Protein AF-A0A7W0WDU1-F1 (afdb_monomer_lite)

Radius of gyration: 37.92 Å; chains: 1; bounding box: 101×114×59 Å

Sequence (280 aa):
MAEDVTPQASPAPELPIIATRGDRARQSSYRFRFGIVYVILAAIVGAGVGSFAVLATRPAPSEAADWSSWAPSGSKLARVRQIADRIPKAYRQDNGEQLTVSQASQLSVPTEQGNMAVTSIFVRPDTSRGLAEEEDIDSYNGADVVSYGLCGLGSGSQCAITAGTPSSDRFALLRRQALELSLYTFKYVDDVDSVIVFMPPTPKGDSNGTVFLRRDEVADELRRPLSQLLPSRAPRVGALTDVELGNILRLTRPRTYSFQFQAASDGRPILVLTPPAAGS

Structure (mmCIF, N/CA/C/O backbone):
data_AF-A0A7W0WDU1-F1
#
_entry.id   AF-A0A7W0WDU1-F1
#
loop_
_atom_site.group_PDB
_atom_site.id
_atom_site.type_symbol
_atom_site.label_atom_id
_atom_site.label_alt_id
_atom_site.label_comp_id
_atom_site.label_asym_id
_atom_site.label_entity_id
_atom_site.label_seq_id
_atom_site.pdbx_PDB_ins_code
_atom_site.Cartn_x
_atom_site.Cartn_y
_atom_site.Cartn_z
_atom_site.occupancy
_atom_site.B_iso_or_equiv
_atom_site.auth_seq_id
_atom_site.auth_comp_id
_atom_site.auth_asym_id
_atom_site.auth_atom_id
_atom_site.pdbx_PDB_model_num
ATOM 1 N N . MET A 1 1 ? -75.456 -63.623 -39.169 1.00 41.53 1 MET A N 1
ATOM 2 C CA . MET A 1 1 ? -75.547 -64.840 -40.003 1.00 41.53 1 MET A CA 1
ATOM 3 C C . MET A 1 1 ? -74.524 -65.808 -39.441 1.00 41.53 1 MET A C 1
ATOM 5 O O . MET A 1 1 ? -73.435 -65.355 -39.122 1.00 41.53 1 MET A O 1
ATOM 9 N N . ALA A 1 2 ? -74.962 -67.036 -39.183 1.00 47.81 2 ALA A N 1
ATOM 10 C CA . ALA A 1 2 ? -74.393 -68.002 -38.247 1.00 47.81 2 ALA A CA 1
ATOM 11 C C . ALA A 1 2 ? -72.918 -68.369 -38.487 1.00 47.81 2 ALA A C 1
ATOM 13 O O . ALA A 1 2 ? -72.500 -68.554 -39.627 1.00 47.81 2 ALA A O 1
ATOM 14 N N . GLU A 1 3 ? -72.172 -68.508 -37.389 1.00 47.59 3 GLU A N 1
ATOM 15 C CA . GLU A 1 3 ? -70.891 -69.213 -37.328 1.00 47.59 3 GLU A CA 1
ATOM 16 C C . GLU A 1 3 ? -71.121 -70.711 -37.566 1.00 47.59 3 GLU A C 1
ATOM 18 O O . GLU A 1 3 ? -71.884 -71.356 -36.845 1.00 47.59 3 GLU A O 1
ATOM 23 N N . ASP A 1 4 ? -70.468 -71.248 -38.596 1.00 48.31 4 ASP A N 1
ATOM 24 C CA . ASP A 1 4 ? -70.456 -72.670 -38.920 1.00 48.31 4 ASP A CA 1
ATOM 25 C C . ASP A 1 4 ? -69.300 -73.335 -38.155 1.00 48.31 4 ASP A C 1
ATOM 27 O O . ASP A 1 4 ? -68.116 -73.104 -38.422 1.00 48.31 4 ASP A O 1
ATOM 31 N N . VAL A 1 5 ? -69.652 -74.105 -37.127 1.00 53.84 5 VAL A N 1
ATOM 32 C CA . VAL A 1 5 ? -68.718 -74.830 -36.262 1.00 53.84 5 VAL A CA 1
ATOM 33 C C . VAL A 1 5 ? -68.377 -76.155 -36.942 1.00 53.84 5 VAL A C 1
ATOM 35 O O . VAL A 1 5 ? -69.147 -77.111 -36.891 1.00 53.84 5 VAL A O 1
ATOM 38 N N . THR A 1 6 ? -67.205 -76.231 -37.573 1.00 57.78 6 THR A N 1
ATOM 39 C CA . THR A 1 6 ? -66.669 -77.503 -38.086 1.00 57.78 6 THR A CA 1
ATOM 40 C C . THR A 1 6 ? -66.098 -78.337 -36.923 1.00 57.78 6 THR A C 1
ATOM 42 O O . THR A 1 6 ? -65.317 -77.799 -36.133 1.00 57.78 6 THR A O 1
ATOM 45 N N . PRO A 1 7 ? -66.432 -79.637 -36.788 1.00 53.47 7 PRO A N 1
ATOM 46 C CA . PRO A 1 7 ? -65.956 -80.468 -35.682 1.00 53.47 7 PRO A CA 1
ATOM 47 C C . PRO A 1 7 ?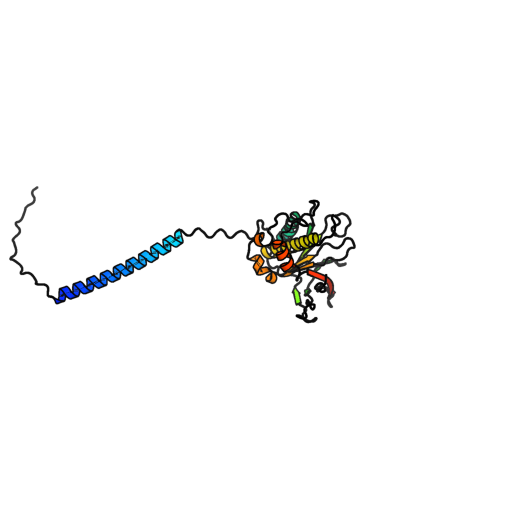 -64.447 -80.737 -35.765 1.00 53.47 7 PRO A C 1
ATOM 49 O O . PRO A 1 7 ? -63.941 -81.233 -36.771 1.00 53.47 7 PRO A O 1
ATOM 52 N N . GLN A 1 8 ? -63.735 -80.459 -34.672 1.00 50.47 8 GLN A N 1
ATOM 53 C CA . GLN A 1 8 ? -62.340 -80.850 -34.474 1.00 50.47 8 GLN A CA 1
ATOM 54 C C . GLN A 1 8 ? -62.220 -82.382 -34.416 1.00 50.47 8 GLN A C 1
ATOM 56 O O . GLN A 1 8 ? -62.712 -83.021 -33.488 1.00 50.47 8 GLN A O 1
ATOM 61 N N . ALA A 1 9 ? -61.520 -82.967 -35.388 1.00 54.03 9 ALA A N 1
ATOM 62 C CA . ALA A 1 9 ? -61.023 -84.334 -35.302 1.00 54.03 9 ALA A CA 1
ATOM 63 C C . ALA A 1 9 ? -59.903 -84.402 -34.247 1.00 54.03 9 ALA A C 1
ATOM 65 O O . ALA A 1 9 ? -58.897 -83.702 -34.365 1.00 54.03 9 ALA A O 1
ATOM 66 N N . SER A 1 10 ? -60.071 -85.228 -33.212 1.00 53.41 10 SER A N 1
ATOM 67 C CA . SER A 1 10 ? -59.014 -85.509 -32.234 1.00 53.41 10 SER A CA 1
ATOM 68 C C . SER A 1 10 ? -57.861 -86.286 -32.886 1.00 53.41 10 SER A C 1
ATOM 70 O O . SER A 1 10 ? -58.103 -87.382 -33.399 1.00 53.41 10 SER A O 1
ATOM 72 N N . PRO A 1 11 ? -56.608 -85.799 -32.835 1.00 61.19 11 PRO A N 1
ATOM 73 C CA . PRO A 1 11 ? -55.449 -86.628 -33.122 1.00 61.19 11 PRO A CA 1
ATOM 74 C C . PRO A 1 11 ? -55.107 -87.526 -31.921 1.00 61.19 11 PRO A C 1
ATOM 76 O O . PRO A 1 11 ? -55.274 -87.150 -30.761 1.00 61.19 11 PRO A O 1
ATOM 79 N N . ALA A 1 12 ? -54.646 -88.734 -32.245 1.00 56.16 12 ALA A N 1
ATOM 80 C CA . ALA A 1 12 ? -54.225 -89.806 -31.346 1.00 56.16 12 ALA A CA 1
ATOM 81 C C . ALA A 1 12 ? -53.142 -89.370 -30.327 1.00 56.16 12 ALA A C 1
ATOM 83 O O . ALA A 1 12 ? -52.383 -88.442 -30.607 1.00 56.16 12 ALA A O 1
ATOM 84 N N . PRO A 1 13 ? -53.039 -90.033 -29.155 1.00 56.00 13 PRO A N 1
ATOM 85 C CA . PRO A 1 13 ? -52.185 -89.582 -28.059 1.00 56.00 13 PRO A CA 1
ATOM 86 C C . PRO A 1 13 ? -50.696 -89.671 -28.413 1.00 56.00 13 PRO A C 1
ATOM 88 O O . PRO A 1 13 ? -50.140 -90.752 -28.607 1.00 56.00 13 PRO A O 1
ATOM 91 N N . GLU A 1 14 ? -50.053 -88.507 -28.455 1.00 58.12 14 GLU A N 1
ATOM 92 C CA . GLU A 1 14 ? -48.613 -88.344 -28.615 1.00 58.12 14 GLU A CA 1
ATOM 93 C C . GLU A 1 14 ? -47.918 -88.711 -27.292 1.00 58.12 14 GLU A C 1
ATOM 95 O O . GLU A 1 14 ? -48.184 -88.133 -26.235 1.00 58.12 14 GLU A O 1
ATOM 100 N N . LEU A 1 15 ? -47.082 -89.752 -27.330 1.00 56.16 15 LEU A N 1
ATOM 101 C CA . LEU A 1 15 ? -46.380 -90.280 -26.160 1.00 56.16 15 LEU A CA 1
ATOM 102 C C . LEU A 1 15 ? -45.466 -89.201 -25.543 1.00 56.16 15 LEU A C 1
ATOM 104 O O . LEU A 1 15 ? -44.736 -88.530 -26.275 1.00 56.16 15 LEU A O 1
ATOM 108 N N . PRO A 1 16 ? -45.452 -89.033 -24.207 1.00 59.31 16 PRO A N 1
ATOM 109 C CA . PRO A 1 16 ? -44.708 -87.958 -23.564 1.00 59.31 16 PRO A CA 1
ATOM 110 C C . PRO A 1 16 ? -43.198 -88.121 -23.779 1.00 59.31 16 PRO A C 1
ATOM 112 O O . PRO A 1 16 ? -42.595 -89.108 -23.356 1.00 59.31 16 PRO A O 1
ATOM 115 N N . ILE A 1 17 ? -42.577 -87.111 -24.396 1.00 62.00 17 ILE A N 1
ATOM 116 C CA . ILE A 1 17 ? -41.122 -86.982 -24.526 1.00 62.00 17 ILE A CA 1
ATOM 117 C C . ILE A 1 17 ? -40.532 -86.856 -23.114 1.00 62.00 17 ILE A C 1
ATOM 119 O O . ILE A 1 17 ? -40.616 -85.810 -22.465 1.00 62.00 17 ILE A O 1
ATOM 123 N N . ILE A 1 18 ? -39.950 -87.941 -22.603 1.00 59.12 18 ILE A N 1
ATOM 124 C CA . ILE A 1 18 ? -39.321 -87.964 -21.282 1.00 59.12 18 ILE A CA 1
ATOM 125 C C . ILE A 1 18 ? -38.010 -87.174 -21.360 1.00 59.12 18 ILE A C 1
ATOM 127 O O . ILE A 1 18 ? -36.997 -87.674 -21.844 1.00 59.12 18 ILE A O 1
ATOM 131 N N . ALA A 1 19 ? -38.026 -85.936 -20.859 1.00 58.62 19 ALA A N 1
ATOM 132 C CA . ALA A 1 19 ? -36.836 -85.097 -20.740 1.00 58.62 19 ALA A CA 1
ATOM 133 C C . ALA A 1 19 ? -35.704 -85.846 -20.012 1.00 58.62 19 ALA A C 1
ATOM 135 O O . ALA A 1 19 ? -35.863 -86.294 -18.865 1.00 58.62 19 ALA A O 1
ATOM 136 N N . THR A 1 20 ? -34.557 -85.983 -20.679 1.00 62.66 20 THR A N 1
ATOM 137 C CA . THR A 1 20 ? -33.406 -86.713 -20.143 1.00 62.66 20 THR A CA 1
ATOM 138 C C . THR A 1 20 ? -32.791 -85.954 -18.958 1.00 62.66 20 THR A C 1
ATOM 140 O O . THR A 1 20 ? -32.912 -84.731 -18.838 1.00 62.66 20 THR A O 1
ATOM 143 N N . ARG A 1 21 ? -32.115 -86.654 -18.030 1.00 59.66 21 ARG A N 1
ATOM 144 C CA . ARG A 1 21 ? -31.445 -85.998 -16.880 1.00 59.66 21 ARG A CA 1
ATOM 145 C C . ARG A 1 21 ? -30.423 -84.935 -17.319 1.00 59.66 21 ARG A C 1
ATOM 147 O O . ARG A 1 21 ? -30.233 -83.964 -16.589 1.00 59.66 21 ARG A O 1
ATOM 154 N N . GLY A 1 22 ? -29.810 -85.092 -18.496 1.00 57.81 22 GLY A N 1
ATOM 155 C CA . GLY A 1 22 ? -28.851 -84.135 -19.057 1.00 57.81 22 GLY A CA 1
ATOM 156 C C . GLY A 1 22 ? -29.475 -82.781 -19.408 1.00 57.81 22 GLY A C 1
ATOM 157 O O . GLY A 1 22 ? -28.868 -81.742 -19.143 1.00 57.81 22 GLY A O 1
ATOM 158 N N . ASP A 1 23 ? -30.714 -82.774 -19.903 1.00 57.34 23 ASP A N 1
ATOM 159 C CA . ASP A 1 23 ? -31.418 -81.543 -20.285 1.00 57.34 23 ASP A CA 1
ATOM 160 C C . ASP A 1 23 ? -31.838 -80.716 -19.060 1.00 57.34 23 ASP A C 1
ATOM 162 O O . ASP A 1 23 ? -31.697 -79.490 -19.052 1.00 57.34 23 ASP A O 1
ATOM 166 N N . ARG A 1 24 ? -32.237 -81.381 -17.963 1.00 57.94 24 ARG A N 1
ATOM 167 C CA . ARG A 1 24 ? -32.541 -80.707 -16.683 1.00 57.94 24 ARG A CA 1
ATOM 168 C C . ARG A 1 24 ? -31.295 -80.090 -16.035 1.00 57.94 24 ARG A C 1
ATOM 170 O O . ARG A 1 24 ? -31.373 -78.988 -15.489 1.00 57.94 24 ARG A O 1
ATOM 177 N N . ALA A 1 25 ? -30.141 -80.757 -16.123 1.00 54.94 25 ALA A N 1
ATOM 178 C CA . ALA A 1 25 ? -28.876 -80.235 -15.595 1.00 54.94 25 ALA A CA 1
ATOM 179 C C . ALA A 1 25 ? -28.384 -79.003 -16.381 1.00 54.94 25 ALA A C 1
ATOM 181 O O . ALA A 1 25 ? -27.923 -78.020 -15.790 1.00 54.94 25 ALA A O 1
ATOM 182 N N . ARG A 1 26 ? -28.553 -79.002 -17.712 1.00 56.16 26 ARG A N 1
ATOM 183 C CA . ARG A 1 26 ? -28.244 -77.838 -18.558 1.00 56.16 26 ARG A CA 1
ATOM 184 C C . ARG A 1 26 ? -29.180 -76.661 -18.259 1.00 56.16 26 ARG A C 1
ATOM 186 O O . ARG A 1 26 ? -28.687 -75.557 -18.043 1.00 56.16 26 ARG A O 1
ATOM 193 N N . GLN A 1 27 ? -30.492 -76.879 -18.131 1.00 57.53 27 GLN A N 1
ATOM 194 C CA . GLN A 1 27 ? -31.445 -75.817 -17.757 1.00 57.53 27 GLN A CA 1
ATOM 195 C C . GLN A 1 27 ? -31.162 -75.191 -16.380 1.00 57.53 27 GLN A C 1
ATOM 197 O O . GLN A 1 27 ? -31.251 -73.971 -16.232 1.00 57.53 27 GLN A O 1
ATOM 202 N N . SER A 1 28 ? -30.792 -76.002 -15.383 1.00 59.88 28 SER A N 1
ATOM 203 C CA . SER A 1 28 ? -30.395 -75.527 -14.047 1.00 59.88 28 SER A CA 1
ATOM 204 C C . SER A 1 28 ? -29.167 -74.608 -14.108 1.00 59.88 28 SER A C 1
ATOM 206 O O . SER A 1 28 ? -29.161 -73.533 -13.505 1.00 59.88 28 SER A O 1
ATOM 208 N N . SER A 1 29 ? -28.172 -74.985 -14.914 1.00 60.28 29 SER A N 1
ATOM 209 C CA . SER A 1 29 ? -26.924 -74.233 -15.079 1.00 60.28 29 SER A CA 1
ATOM 210 C C . SER A 1 29 ? -27.143 -72.866 -15.739 1.00 60.28 29 SER A C 1
ATOM 212 O O . SER A 1 29 ? -26.553 -71.872 -15.315 1.00 60.28 29 SER A O 1
ATOM 214 N N . TYR A 1 30 ? -28.021 -72.785 -16.748 1.00 59.88 30 TYR A N 1
ATOM 215 C CA . TYR A 1 30 ? -28.384 -71.507 -17.369 1.00 59.88 30 TYR A CA 1
ATOM 216 C C . TYR A 1 30 ? -29.170 -70.612 -16.404 1.00 59.88 30 TYR A C 1
ATOM 218 O O . TYR A 1 30 ? -28.831 -69.440 -16.265 1.00 59.88 30 TYR A O 1
ATOM 226 N N . ARG A 1 31 ? -30.156 -71.149 -15.673 1.00 63.72 31 ARG A N 1
ATOM 227 C CA . ARG A 1 31 ? -30.938 -70.374 -14.692 1.00 63.72 31 ARG A CA 1
ATOM 228 C C . ARG A 1 31 ? -30.077 -69.768 -13.584 1.00 63.72 31 ARG A C 1
ATOM 230 O O . ARG A 1 31 ? -30.291 -68.616 -13.220 1.00 63.72 31 ARG A O 1
ATOM 237 N N . PHE A 1 32 ? -29.079 -70.505 -13.099 1.00 69.75 32 PHE A N 1
ATOM 238 C CA . PHE A 1 32 ? -28.146 -69.996 -12.093 1.00 69.75 32 PHE A CA 1
ATOM 239 C C . PHE A 1 32 ? -27.255 -68.869 -12.643 1.00 69.75 32 PHE A C 1
ATOM 241 O O . PHE A 1 32 ? -27.094 -67.835 -11.998 1.00 69.75 32 PHE A O 1
ATOM 248 N N . ARG A 1 33 ? -26.741 -69.017 -13.873 1.00 73.62 33 ARG A N 1
ATOM 249 C CA . ARG A 1 33 ? -25.940 -67.976 -14.542 1.00 73.62 33 ARG A CA 1
ATOM 250 C C . ARG A 1 33 ? -26.745 -66.705 -14.812 1.00 73.62 33 ARG A C 1
ATOM 252 O O . ARG A 1 33 ? -26.257 -65.617 -14.528 1.00 73.62 33 ARG A O 1
ATOM 259 N N . PHE A 1 34 ? -27.981 -66.834 -15.298 1.00 76.12 34 PHE A N 1
ATOM 260 C CA . PHE A 1 34 ? -28.872 -65.686 -15.492 1.00 76.12 34 PHE A CA 1
ATOM 261 C C . PHE A 1 34 ? -29.212 -64.997 -14.163 1.00 76.12 34 PHE A C 1
ATOM 263 O O . PHE A 1 34 ? -29.196 -63.772 -14.102 1.00 76.12 34 PHE A O 1
ATOM 270 N N . GLY A 1 35 ? -29.431 -65.756 -13.083 1.00 77.25 35 GLY A N 1
ATOM 271 C CA . GLY A 1 35 ? -29.645 -65.198 -11.743 1.00 77.25 35 GLY A CA 1
ATOM 272 C C . GLY A 1 35 ? -28.474 -64.339 -11.256 1.00 77.25 35 GLY A C 1
ATOM 273 O O . GLY A 1 35 ? -28.691 -63.219 -10.799 1.00 77.25 35 GLY A O 1
ATOM 274 N N . ILE A 1 36 ? -27.233 -64.814 -11.424 1.00 83.06 36 ILE A N 1
ATOM 275 C CA . ILE A 1 36 ? -26.027 -64.044 -11.071 1.00 83.06 36 ILE A CA 1
ATOM 276 C C . ILE A 1 36 ? -25.952 -62.740 -11.872 1.00 83.06 36 ILE A C 1
ATOM 278 O O . ILE A 1 36 ? -25.685 -61.686 -11.299 1.00 83.06 36 ILE A O 1
ATOM 282 N N . VAL A 1 37 ? -26.226 -62.788 -13.180 1.00 85.75 37 VAL A N 1
ATOM 283 C CA . VAL A 1 37 ? -26.210 -61.590 -14.036 1.00 85.75 37 VAL A CA 1
ATOM 284 C C . VAL A 1 37 ? -27.235 -60.559 -13.563 1.00 85.75 37 VAL A C 1
ATOM 286 O O . VAL A 1 37 ? -26.899 -59.382 -13.467 1.00 85.75 37 VAL A O 1
ATOM 289 N N . TYR A 1 38 ? -28.451 -60.978 -13.199 1.00 87.94 38 TYR A N 1
ATOM 290 C CA . TYR A 1 38 ? -29.463 -60.055 -12.676 1.00 87.94 38 TYR A CA 1
ATOM 291 C C . TYR A 1 38 ? -29.087 -59.454 -11.319 1.00 87.94 38 TYR A C 1
ATOM 293 O O . TYR A 1 38 ? -29.347 -58.273 -11.101 1.00 87.94 38 TYR A O 1
ATOM 301 N N . VAL A 1 39 ? -28.437 -60.214 -10.431 1.00 88.88 39 VAL A N 1
ATOM 302 C CA . VAL A 1 39 ? -27.937 -59.684 -9.150 1.00 88.88 39 VAL A CA 1
ATOM 303 C C . VAL A 1 39 ? -26.841 -58.642 -9.378 1.00 88.88 39 VAL A C 1
ATOM 305 O O . VAL A 1 39 ? -26.881 -57.574 -8.771 1.00 88.88 39 VAL A O 1
ATOM 308 N N . ILE A 1 40 ? -25.898 -58.907 -10.288 1.00 90.44 40 ILE A N 1
ATOM 309 C CA . ILE A 1 40 ? -24.849 -57.943 -10.653 1.00 90.44 40 ILE A CA 1
ATOM 310 C C . ILE A 1 40 ? -25.472 -56.683 -11.264 1.00 90.44 40 ILE A C 1
ATOM 312 O O . ILE A 1 40 ? -25.115 -55.571 -10.881 1.00 90.44 40 ILE A O 1
ATOM 316 N N . LEU A 1 41 ? -26.436 -56.841 -12.173 1.00 91.25 41 LEU A N 1
ATOM 317 C CA . LEU A 1 41 ? -27.112 -55.713 -12.808 1.00 91.25 41 LEU A CA 1
ATOM 318 C C . LEU A 1 41 ? -27.881 -54.869 -11.780 1.00 91.25 41 LEU A C 1
ATOM 320 O O . LEU A 1 41 ? -27.774 -53.646 -11.790 1.00 91.25 41 LEU A O 1
ATOM 324 N N . ALA A 1 42 ? -28.591 -55.513 -10.850 1.00 89.81 42 ALA A N 1
ATOM 325 C CA . ALA A 1 42 ? -29.284 -54.839 -9.756 1.00 89.81 42 ALA A CA 1
ATOM 326 C C . ALA A 1 42 ? -28.312 -54.093 -8.829 1.00 89.81 42 ALA A C 1
ATOM 328 O O . ALA A 1 42 ? -28.610 -52.975 -8.416 1.00 89.81 42 ALA A O 1
ATOM 329 N N . ALA A 1 43 ? -27.137 -54.663 -8.547 1.00 91.75 43 ALA A N 1
ATOM 330 C CA . ALA A 1 43 ? -26.102 -53.999 -7.760 1.00 91.75 43 ALA A CA 1
ATOM 331 C C . ALA A 1 43 ? -25.534 -52.762 -8.476 1.00 91.75 43 ALA A C 1
ATOM 333 O O . ALA A 1 43 ? -25.383 -51.716 -7.849 1.00 91.75 43 ALA A O 1
ATOM 334 N N . ILE A 1 44 ? -25.278 -52.843 -9.788 1.00 93.44 44 ILE A N 1
ATOM 335 C CA . ILE A 1 44 ? -24.806 -51.704 -10.596 1.00 93.44 44 ILE A CA 1
ATOM 336 C C . ILE A 1 44 ? -25.861 -50.595 -10.629 1.00 93.44 44 ILE A C 1
ATOM 338 O O . ILE A 1 44 ? -25.537 -49.430 -10.400 1.00 93.44 44 ILE A O 1
ATOM 342 N N . VAL A 1 45 ? -27.127 -50.948 -10.866 1.00 94.00 45 VAL A N 1
ATOM 343 C CA . VAL A 1 45 ? -28.237 -49.986 -10.857 1.00 94.00 45 VAL A CA 1
ATOM 344 C C . VAL A 1 45 ? -28.398 -49.366 -9.470 1.00 94.00 45 VAL A C 1
ATOM 346 O O . VAL A 1 45 ? -28.491 -48.147 -9.362 1.00 94.00 45 VAL A O 1
ATOM 349 N N . GLY A 1 46 ? -28.358 -50.169 -8.405 1.00 89.94 46 GLY A N 1
ATOM 350 C CA . GLY A 1 46 ? -28.432 -49.690 -7.025 1.00 89.94 46 GLY A CA 1
ATOM 351 C C . GLY A 1 46 ? -27.291 -48.736 -6.669 1.00 89.94 46 GLY A C 1
ATOM 352 O O . GLY A 1 46 ? -27.536 -47.673 -6.102 1.00 89.94 46 GLY A O 1
ATOM 353 N N . ALA A 1 47 ? -26.057 -49.059 -7.064 1.00 89.69 47 ALA A N 1
ATOM 354 C CA . ALA A 1 47 ? -24.900 -48.189 -6.877 1.00 89.69 47 ALA A CA 1
ATOM 355 C C . ALA A 1 47 ? -25.030 -46.883 -7.675 1.00 89.69 47 ALA A C 1
ATOM 357 O O . ALA A 1 47 ? -24.715 -45.812 -7.156 1.00 89.69 47 ALA A O 1
ATOM 358 N N . GLY A 1 48 ? -25.532 -46.956 -8.911 1.00 89.75 48 GLY A N 1
ATOM 359 C CA . GLY A 1 48 ? -25.781 -45.792 -9.758 1.00 89.75 48 GLY A CA 1
ATOM 360 C C . GLY A 1 48 ? -26.842 -44.862 -9.173 1.00 89.75 48 GLY A C 1
ATOM 361 O O . GLY A 1 48 ? -26.587 -43.672 -9.004 1.00 89.75 48 GLY A O 1
ATOM 362 N N . VAL A 1 49 ? -28.001 -45.405 -8.791 1.00 91.31 49 VAL A N 1
ATOM 363 C CA . VAL A 1 49 ? -29.100 -44.643 -8.176 1.00 91.31 49 VAL A CA 1
ATOM 364 C C . VAL A 1 49 ? -28.682 -44.069 -6.825 1.00 91.31 49 VAL A C 1
ATOM 366 O O . VAL A 1 49 ? -28.932 -42.896 -6.567 1.00 91.31 49 VAL A O 1
ATOM 369 N N . GLY A 1 50 ? -28.002 -44.853 -5.983 1.00 87.56 50 GLY A N 1
ATOM 370 C CA . GLY A 1 50 ? -27.499 -44.388 -4.690 1.00 87.56 50 GLY A CA 1
ATOM 371 C C . GLY A 1 50 ? -26.500 -43.240 -4.840 1.00 87.56 50 GLY A C 1
ATOM 372 O O . GLY A 1 50 ? -26.621 -42.216 -4.172 1.00 87.56 50 GLY A O 1
ATOM 373 N N . SER A 1 51 ? -25.557 -43.371 -5.776 1.00 83.88 51 SER A N 1
ATOM 374 C CA . SER A 1 51 ? -24.559 -42.333 -6.062 1.00 83.88 51 SER A CA 1
ATOM 375 C C . SER A 1 51 ? -25.199 -41.069 -6.641 1.00 83.88 51 SER A C 1
ATOM 377 O O . SER A 1 51 ? -24.854 -39.961 -6.233 1.00 83.88 51 SER A O 1
ATOM 379 N N . PHE A 1 52 ? -26.167 -41.224 -7.549 1.00 86.69 52 PHE A N 1
ATOM 380 C CA . PHE A 1 52 ? -26.930 -40.112 -8.113 1.00 86.69 52 PHE A CA 1
ATOM 381 C C . PHE A 1 52 ? -27.758 -39.391 -7.048 1.00 86.69 52 PHE A C 1
ATOM 383 O O . PHE A 1 52 ? -27.722 -38.168 -6.990 1.00 86.69 52 PHE A O 1
ATOM 390 N N . ALA A 1 53 ? -28.447 -40.126 -6.171 1.00 88.00 53 ALA A N 1
ATOM 391 C CA . ALA A 1 53 ? -29.216 -39.546 -5.076 1.00 88.00 53 ALA A CA 1
ATOM 392 C C . ALA A 1 53 ? -28.318 -38.717 -4.150 1.00 88.00 53 ALA A C 1
ATOM 394 O O . ALA A 1 53 ? -28.632 -37.563 -3.882 1.00 88.00 53 ALA A O 1
ATOM 395 N N . VAL A 1 54 ? -27.157 -39.255 -3.752 1.00 88.00 54 VAL A N 1
ATOM 396 C CA . VAL A 1 54 ? -26.174 -38.525 -2.932 1.00 88.00 54 VAL A CA 1
ATOM 397 C C . VAL A 1 54 ? -25.694 -37.253 -3.629 1.00 88.00 54 VAL A C 1
ATOM 399 O O . VAL A 1 54 ? -25.554 -36.224 -2.975 1.00 88.00 54 VAL A O 1
ATOM 402 N N . LEU A 1 55 ? -25.440 -37.295 -4.939 1.00 82.31 55 LEU A N 1
ATOM 403 C CA . LEU A 1 55 ? -25.018 -36.120 -5.705 1.00 82.31 55 LEU A CA 1
ATOM 404 C C . LEU A 1 55 ? -26.143 -35.091 -5.869 1.00 82.31 55 LEU A C 1
ATOM 406 O O . LEU A 1 55 ? -25.878 -33.899 -5.757 1.00 82.31 55 LEU A O 1
ATOM 410 N N . ALA A 1 56 ? -27.380 -35.534 -6.089 1.00 85.44 56 ALA A N 1
ATOM 411 C CA . ALA A 1 56 ? -28.542 -34.668 -6.262 1.00 85.44 56 ALA A CA 1
ATOM 412 C C . ALA A 1 56 ? -28.969 -33.986 -4.955 1.00 85.44 56 ALA A C 1
ATOM 414 O O . ALA A 1 56 ? -29.479 -32.870 -4.983 1.00 85.44 56 ALA A O 1
ATOM 415 N N . THR A 1 57 ? -28.746 -34.634 -3.807 1.00 85.44 57 THR A N 1
ATOM 416 C CA . THR A 1 57 ? -29.041 -34.060 -2.486 1.00 85.44 57 THR A CA 1
ATOM 417 C C . THR A 1 57 ? -27.868 -33.300 -1.883 1.00 85.44 57 THR A C 1
ATOM 419 O O . THR A 1 57 ? -28.003 -32.781 -0.774 1.00 85.44 57 THR A O 1
ATOM 422 N N . ARG A 1 58 ? -26.703 -33.242 -2.549 1.00 77.06 58 ARG A N 1
ATOM 423 C CA . ARG A 1 58 ? -25.615 -32.390 -2.065 1.00 77.06 58 ARG A CA 1
ATOM 424 C C . ARG A 1 58 ? -26.113 -30.946 -2.095 1.00 77.06 58 ARG A C 1
ATOM 426 O O . ARG A 1 58 ? -26.498 -30.480 -3.168 1.00 77.06 58 ARG A O 1
ATOM 433 N N . PRO A 1 59 ? -26.108 -30.232 -0.955 1.00 67.38 59 PRO A N 1
ATOM 434 C CA . PRO A 1 59 ? -26.322 -28.798 -0.991 1.00 67.38 59 PRO A CA 1
ATOM 435 C C . PRO A 1 59 ? -25.301 -28.211 -1.963 1.00 67.38 59 PRO A C 1
ATOM 437 O O . PRO A 1 59 ? -24.144 -28.649 -1.986 1.00 67.38 59 PRO A O 1
ATOM 440 N N . ALA A 1 60 ? -25.747 -27.269 -2.797 1.00 60.22 60 ALA A N 1
ATOM 441 C CA . ALA A 1 60 ? -24.842 -26.537 -3.667 1.00 60.22 60 ALA A CA 1
ATOM 442 C C . ALA A 1 60 ? -23.647 -26.058 -2.821 1.00 60.22 60 ALA A C 1
ATOM 444 O O . ALA A 1 60 ? -23.864 -25.637 -1.676 1.00 60.22 60 ALA A O 1
ATOM 445 N N . PRO A 1 61 ? -22.402 -26.151 -3.329 1.00 56.78 61 PRO A N 1
ATOM 446 C CA . PRO A 1 61 ? -21.271 -25.523 -2.663 1.00 56.78 61 PRO A CA 1
ATOM 447 C C . PRO A 1 61 ? -21.684 -24.094 -2.322 1.00 56.78 61 PRO A C 1
ATOM 449 O O . PRO A 1 61 ? -22.207 -23.404 -3.199 1.00 56.78 61 PRO A O 1
ATOM 452 N N . SER A 1 62 ? -21.527 -23.681 -1.060 1.00 57.34 62 SER A N 1
ATOM 453 C CA . SER A 1 62 ? -21.774 -22.292 -0.668 1.00 57.34 62 SER A CA 1
ATOM 454 C C . SER A 1 62 ? -21.097 -21.396 -1.698 1.00 57.34 62 SER A C 1
ATOM 456 O O . SER A 1 62 ? -19.906 -21.618 -1.951 1.00 57.34 62 SER A O 1
ATOM 458 N N . GLU A 1 63 ? -21.839 -20.465 -2.314 1.00 57.38 63 GLU A N 1
ATOM 459 C CA . GLU A 1 63 ? -21.268 -19.496 -3.254 1.00 57.38 63 GLU A CA 1
ATOM 460 C C . GLU A 1 63 ? -19.946 -19.003 -2.677 1.00 57.38 63 GLU A C 1
ATOM 462 O O . GLU A 1 63 ? -19.878 -18.629 -1.500 1.00 57.38 63 GLU A O 1
ATOM 467 N N . ALA A 1 64 ? -18.875 -19.124 -3.465 1.00 60.56 64 ALA A N 1
ATOM 468 C CA . ALA A 1 64 ? -17.564 -18.687 -3.029 1.00 60.56 64 ALA A CA 1
ATOM 469 C C . ALA A 1 64 ? -17.710 -17.229 -2.599 1.00 60.56 64 ALA A C 1
ATOM 471 O O . ALA A 1 64 ? -18.080 -16.392 -3.418 1.00 60.56 64 ALA A O 1
ATOM 472 N N . ALA A 1 65 ? -17.500 -16.955 -1.309 1.00 67.94 65 ALA A N 1
ATOM 473 C CA . ALA A 1 65 ? -17.647 -15.608 -0.790 1.00 67.94 65 ALA A CA 1
ATOM 474 C C . ALA A 1 65 ? -16.808 -14.662 -1.655 1.00 67.94 65 ALA A C 1
ATOM 476 O O . ALA A 1 65 ? -15.622 -14.933 -1.880 1.00 67.94 65 ALA A O 1
ATOM 477 N N . ASP A 1 66 ? -17.432 -13.587 -2.143 1.00 88.56 66 ASP A N 1
ATOM 478 C CA . ASP A 1 66 ? -16.743 -12.578 -2.939 1.00 88.56 66 ASP A CA 1
ATOM 479 C C . ASP A 1 66 ? -15.450 -12.159 -2.238 1.00 88.56 66 ASP A C 1
ATOM 481 O O . ASP A 1 66 ? -15.400 -12.007 -1.011 1.00 88.56 66 ASP A O 1
ATOM 485 N N . TRP A 1 67 ? -14.382 -11.965 -3.018 1.00 94.50 67 TRP A N 1
ATOM 486 C CA . TRP A 1 67 ? -13.084 -11.618 -2.443 1.00 94.50 67 TRP A CA 1
ATOM 487 C C . TRP A 1 67 ? -13.163 -10.330 -1.611 1.00 94.50 67 TRP A C 1
ATOM 489 O O . TRP A 1 67 ? -12.552 -10.247 -0.551 1.00 94.50 67 TRP A O 1
ATOM 499 N N . SER A 1 68 ? -13.957 -9.350 -2.043 1.00 94.88 68 SER A N 1
ATOM 500 C CA . SER A 1 68 ? -14.278 -8.149 -1.270 1.00 94.88 68 SER A CA 1
ATOM 501 C C . SER A 1 68 ? -15.721 -7.709 -1.510 1.00 94.88 68 SER A C 1
ATOM 503 O O . SER A 1 68 ? -16.327 -8.040 -2.520 1.00 94.88 68 SER A O 1
ATOM 505 N N . SER A 1 69 ? -16.261 -6.889 -0.604 1.00 91.56 69 SER A N 1
ATOM 506 C CA . SER A 1 69 ? -17.621 -6.331 -0.708 1.00 91.56 69 SER A CA 1
ATOM 507 C C . SER A 1 69 ? -17.788 -5.253 -1.787 1.00 91.56 69 SER A C 1
ATOM 509 O O . SER A 1 69 ? -18.880 -4.721 -1.984 1.00 91.56 69 SER A O 1
ATOM 511 N N . TRP A 1 70 ? -16.697 -4.864 -2.441 1.00 95.19 70 TRP A N 1
ATOM 512 C CA . TRP A 1 70 ? -16.664 -3.861 -3.495 1.00 95.19 70 TRP A CA 1
ATOM 513 C C . TRP A 1 70 ? -15.505 -4.141 -4.449 1.00 95.19 70 TRP A C 1
ATOM 515 O O . TRP A 1 70 ? -14.443 -4.562 -3.998 1.00 95.19 70 TRP A O 1
ATOM 525 N N . ALA A 1 71 ? -15.688 -3.837 -5.734 1.00 96.62 71 ALA A N 1
ATOM 526 C CA . ALA A 1 71 ? -14.652 -3.896 -6.758 1.00 96.62 71 ALA A CA 1
ATOM 527 C C . ALA A 1 71 ? -14.644 -2.600 -7.597 1.00 96.62 71 ALA A C 1
ATOM 529 O O . ALA A 1 71 ? -15.718 -2.068 -7.908 1.00 96.62 71 ALA A O 1
ATOM 530 N N . PRO A 1 72 ? -13.464 -2.074 -7.973 1.00 97.31 72 PRO A N 1
ATOM 531 C CA . PRO A 1 72 ? -13.365 -0.964 -8.911 1.00 97.31 72 PRO A CA 1
ATOM 532 C C . PRO A 1 72 ? -13.690 -1.420 -10.341 1.00 97.31 72 PRO A C 1
ATOM 534 O O . PRO A 1 72 ? -13.559 -2.593 -10.684 1.00 97.31 72 PRO A O 1
ATOM 537 N N . SER A 1 73 ? -14.063 -0.479 -11.207 1.00 96.44 73 SER A N 1
ATOM 538 C CA . SER A 1 73 ? -14.405 -0.763 -12.611 1.00 96.44 73 SER A CA 1
ATOM 539 C C . SER A 1 73 ? -13.731 0.205 -13.591 1.00 96.44 73 SER A C 1
ATOM 541 O O . SER A 1 73 ? -13.165 1.221 -13.189 1.00 96.44 73 SER A O 1
ATOM 543 N N . GLY A 1 74 ? -13.765 -0.105 -14.890 1.00 95.81 74 GLY A N 1
ATOM 544 C CA . GLY A 1 74 ? -13.170 0.728 -15.943 1.00 95.81 74 GLY A CA 1
ATOM 545 C C . GLY A 1 74 ? -11.702 0.401 -16.244 1.00 95.81 74 GLY A C 1
ATOM 546 O O . GLY A 1 74 ? -11.253 -0.727 -16.024 1.00 95.81 74 GLY A O 1
ATOM 547 N N . SER A 1 75 ? -10.972 1.383 -16.787 1.00 94.50 75 SER A N 1
ATOM 548 C CA . SER A 1 75 ? -9.560 1.248 -17.186 1.00 94.50 75 SER A CA 1
ATOM 549 C C . SER A 1 75 ? -8.622 1.047 -15.989 1.00 94.50 75 SER A C 1
ATOM 551 O O . SER A 1 75 ? -8.967 1.405 -14.865 1.00 94.50 75 SER A O 1
ATOM 553 N N . LYS A 1 76 ? -7.399 0.546 -16.227 1.00 92.62 76 LYS A N 1
ATOM 554 C CA . LYS A 1 76 ? -6.349 0.373 -15.199 1.00 92.62 76 LYS A CA 1
ATOM 555 C C . LYS A 1 76 ? -6.181 1.618 -14.323 1.00 92.62 76 LYS A C 1
ATOM 557 O O . LYS A 1 76 ? -6.301 1.547 -13.102 1.00 92.62 76 LYS A O 1
ATOM 562 N N . LEU A 1 77 ? -6.013 2.779 -14.954 1.00 92.25 77 LEU A N 1
ATOM 563 C CA . LEU A 1 77 ? -5.876 4.055 -14.253 1.00 92.25 77 LEU A CA 1
ATOM 564 C C . LEU A 1 77 ? -7.145 4.444 -13.476 1.00 92.25 77 LEU A C 1
ATOM 566 O O . LEU A 1 77 ? -7.049 4.960 -12.363 1.00 92.25 77 LEU A O 1
ATOM 570 N N . ALA A 1 78 ? -8.334 4.186 -14.030 1.00 95.44 78 ALA A N 1
ATOM 571 C CA . ALA A 1 78 ? -9.594 4.457 -13.340 1.00 95.44 78 ALA A CA 1
ATOM 572 C C . ALA A 1 78 ? -9.768 3.570 -12.100 1.00 95.44 78 ALA A C 1
ATOM 574 O O . ALA A 1 78 ? -10.212 4.067 -11.064 1.00 95.44 78 ALA A O 1
ATOM 575 N N . ARG A 1 79 ? -9.382 2.288 -12.175 1.00 97.62 79 ARG A N 1
ATOM 576 C CA . ARG A 1 79 ? -9.440 1.362 -11.037 1.00 97.62 79 ARG A CA 1
ATOM 577 C C . ARG A 1 79 ? -8.482 1.784 -9.926 1.00 97.62 79 ARG A C 1
ATOM 579 O O . ARG A 1 79 ? -8.896 1.890 -8.777 1.00 97.62 79 ARG A O 1
ATOM 586 N N . VAL A 1 80 ? -7.238 2.109 -10.279 1.00 97.00 80 VAL A N 1
ATOM 587 C CA . VAL A 1 80 ? -6.212 2.596 -9.342 1.00 97.00 80 VAL A CA 1
ATOM 588 C C . VAL A 1 80 ? -6.674 3.854 -8.593 1.00 97.00 80 VAL A C 1
ATOM 590 O O . VAL A 1 80 ? -6.530 3.925 -7.371 1.00 97.00 80 VAL A O 1
ATOM 593 N N . ARG A 1 81 ? -7.289 4.816 -9.298 1.00 96.88 81 ARG A N 1
ATOM 594 C CA . ARG A 1 81 ? -7.861 6.032 -8.691 1.00 96.88 81 ARG A CA 1
ATOM 595 C C . ARG A 1 81 ? -9.039 5.726 -7.770 1.00 96.88 81 ARG A C 1
ATOM 597 O O . ARG A 1 81 ? -9.058 6.196 -6.642 1.00 96.88 81 ARG A O 1
ATOM 604 N N . GLN A 1 82 ? -9.972 4.876 -8.201 1.00 98.12 82 GLN A N 1
ATOM 605 C CA . GLN A 1 82 ? -11.097 4.455 -7.358 1.00 98.12 82 GLN A CA 1
ATOM 606 C C . GLN A 1 82 ? -10.632 3.776 -6.062 1.00 98.12 82 GLN A C 1
ATOM 608 O O . GLN A 1 82 ? -11.226 4.005 -5.010 1.00 98.12 82 GLN A O 1
ATOM 613 N N . ILE A 1 83 ? -9.572 2.961 -6.123 1.00 98.44 83 ILE A N 1
ATOM 614 C CA . ILE A 1 83 ? -8.959 2.338 -4.942 1.00 98.44 83 ILE A CA 1
ATOM 615 C C . ILE A 1 83 ? -8.402 3.420 -4.002 1.00 98.44 83 ILE A C 1
ATOM 617 O O . ILE A 1 83 ? -8.768 3.443 -2.825 1.00 98.44 83 ILE A O 1
ATOM 621 N N . ALA A 1 84 ? -7.595 4.356 -4.519 1.00 97.94 84 ALA A N 1
ATOM 622 C CA . ALA A 1 84 ? -7.064 5.479 -3.737 1.00 97.94 84 ALA A CA 1
ATOM 623 C C . ALA A 1 84 ? -8.155 6.373 -3.130 1.00 97.94 84 ALA A C 1
ATOM 625 O O . ALA A 1 84 ? -7.989 6.864 -2.019 1.00 97.94 84 ALA A O 1
ATOM 626 N N . ASP A 1 85 ? -9.281 6.555 -3.815 1.00 97.62 85 ASP A N 1
ATOM 627 C CA . ASP A 1 85 ? -10.373 7.392 -3.323 1.00 97.62 85 ASP A CA 1
ATOM 628 C C . ASP A 1 85 ? -11.246 6.684 -2.286 1.00 97.62 85 ASP A C 1
ATOM 630 O O . ASP A 1 85 ? -11.851 7.341 -1.433 1.00 97.62 85 ASP A O 1
ATOM 634 N N . ARG A 1 86 ? -11.395 5.358 -2.379 1.00 97.38 86 ARG A N 1
ATOM 635 C CA . ARG A 1 86 ? -12.347 4.607 -1.554 1.00 97.38 86 ARG A CA 1
ATOM 636 C C . ARG A 1 86 ? -11.735 4.057 -0.279 1.00 97.38 86 ARG A C 1
ATOM 638 O O . ARG A 1 86 ? -12.344 4.224 0.774 1.00 97.38 86 ARG A O 1
ATOM 645 N N . ILE A 1 87 ? -10.572 3.413 -0.359 1.00 97.69 87 ILE A N 1
ATOM 646 C CA . ILE A 1 87 ? -9.971 2.730 0.795 1.00 97.69 87 ILE A CA 1
ATOM 647 C C . ILE A 1 87 ? -9.716 3.698 1.964 1.00 97.69 87 ILE A C 1
ATOM 649 O O . ILE A 1 87 ? -10.193 3.419 3.065 1.00 97.69 87 ILE A O 1
ATOM 653 N N . PRO A 1 88 ? -9.105 4.885 1.774 1.00 96.69 88 PRO A N 1
ATOM 654 C CA . PRO A 1 88 ? -8.783 5.782 2.891 1.00 96.69 88 PRO A CA 1
ATOM 655 C C . PRO A 1 88 ? -10.018 6.313 3.623 1.00 96.69 88 PRO A C 1
ATOM 657 O O . PRO A 1 88 ? -9.965 6.587 4.822 1.00 96.69 88 PRO A O 1
ATOM 660 N N . LYS A 1 89 ? -11.166 6.395 2.935 1.00 96.44 89 LYS A N 1
ATOM 661 C CA . LYS A 1 89 ? -12.435 6.859 3.515 1.00 96.44 89 LYS A CA 1
ATOM 662 C C . LYS A 1 89 ? -12.980 5.937 4.599 1.00 96.44 89 LYS A C 1
ATOM 664 O O . LYS A 1 89 ? -13.881 6.368 5.314 1.00 96.44 89 LYS A O 1
ATOM 669 N N . ALA A 1 90 ? -12.469 4.718 4.762 1.00 96.12 90 ALA A N 1
ATOM 670 C CA . ALA A 1 90 ? -12.842 3.832 5.867 1.00 96.12 90 ALA A CA 1
ATOM 671 C C . ALA A 1 90 ? -12.002 4.055 7.140 1.00 96.12 90 ALA A C 1
ATOM 673 O O . ALA A 1 90 ? -12.446 3.708 8.233 1.00 96.12 90 ALA A O 1
ATOM 674 N N . TYR A 1 91 ? -10.814 4.654 7.015 1.00 96.94 91 TYR A N 1
ATOM 675 C CA . TYR A 1 91 ? -9.820 4.730 8.086 1.00 96.94 91 TYR A CA 1
ATOM 676 C C . TYR A 1 91 ? -10.032 5.962 8.954 1.00 96.94 91 TYR A C 1
ATOM 678 O O . TYR A 1 91 ? -10.223 7.070 8.439 1.00 96.94 91 TYR A O 1
ATOM 686 N N . ARG A 1 92 ? -10.004 5.777 10.275 1.00 95.19 92 ARG A N 1
ATOM 687 C CA . ARG A 1 92 ? -10.253 6.853 11.239 1.00 95.19 92 ARG A CA 1
ATOM 688 C C . ARG A 1 92 ? -9.151 6.978 12.279 1.00 95.19 92 ARG A C 1
ATOM 690 O O . ARG A 1 92 ? -8.574 5.985 12.712 1.00 95.19 92 ARG A O 1
ATOM 697 N N . GLN A 1 93 ? -8.902 8.211 12.687 1.00 91.88 93 GLN A N 1
ATOM 698 C CA . GLN A 1 93 ? -8.140 8.542 13.885 1.00 91.88 93 GLN A CA 1
ATOM 699 C C . GLN A 1 93 ? -8.998 8.324 15.141 1.00 91.88 93 GLN A C 1
ATOM 701 O O . GLN A 1 93 ? -10.210 8.111 15.046 1.00 91.88 93 GLN A O 1
ATOM 706 N N . ASP A 1 94 ? -8.379 8.423 16.318 1.00 88.25 94 ASP A N 1
ATOM 707 C CA . ASP A 1 94 ? -9.073 8.303 17.610 1.00 88.25 94 ASP A CA 1
ATOM 708 C C . ASP A 1 94 ? -10.169 9.363 17.792 1.00 88.25 94 ASP A C 1
ATOM 710 O O . ASP A 1 94 ? -11.218 9.089 18.369 1.00 88.25 94 ASP A O 1
ATOM 714 N N . ASN A 1 95 ? -9.967 10.563 17.238 1.00 86.88 95 ASN A N 1
ATOM 715 C CA . ASN A 1 95 ? -10.943 11.657 17.266 1.00 86.88 95 ASN A CA 1
ATOM 716 C C . ASN A 1 95 ? -12.105 11.479 16.262 1.00 86.88 95 ASN A C 1
ATOM 718 O O . ASN A 1 95 ? -12.981 12.337 16.181 1.00 86.88 95 ASN A O 1
ATOM 722 N N . GLY A 1 96 ? -12.122 10.390 15.485 1.00 89.25 96 GLY A N 1
ATOM 723 C CA . GLY A 1 96 ? -13.148 10.116 14.479 1.00 89.25 96 GLY A CA 1
ATOM 724 C C . GLY A 1 96 ? -12.955 10.834 13.139 1.00 89.25 96 GLY A C 1
ATOM 725 O O . GLY A 1 96 ? -13.772 10.639 12.237 1.00 89.25 96 GLY A O 1
ATOM 726 N N . GLU A 1 97 ? -11.888 11.611 12.959 1.00 91.06 97 GLU A N 1
ATOM 727 C CA . GLU A 1 97 ? -11.521 12.183 11.662 1.00 91.06 97 GLU A CA 1
ATOM 728 C C . GLU A 1 97 ? -10.891 11.124 10.753 1.00 91.06 97 GLU A C 1
ATOM 730 O O . GLU A 1 97 ? -10.419 10.078 11.202 1.00 91.06 97 GLU A O 1
ATOM 735 N N . GLN A 1 98 ? -10.876 11.378 9.446 1.00 94.06 98 GLN A N 1
ATOM 736 C CA . GLN A 1 98 ? -10.200 10.493 8.503 1.00 94.06 98 GLN A CA 1
ATOM 737 C C . GLN A 1 98 ? -8.679 10.502 8.743 1.00 94.06 98 GLN A C 1
ATOM 739 O O . GLN A 1 98 ? -8.084 11.532 9.057 1.00 94.06 98 GLN A O 1
ATOM 744 N N . LEU A 1 99 ? -8.049 9.330 8.619 1.00 94.62 99 LEU A N 1
ATOM 745 C CA . LEU A 1 99 ? -6.620 9.166 8.906 1.00 94.62 99 LEU A CA 1
ATOM 746 C C . LEU A 1 99 ? -5.731 9.838 7.853 1.00 94.62 99 LEU A C 1
ATOM 748 O O . LEU A 1 99 ? -4.856 10.632 8.186 1.00 94.62 99 LEU A O 1
ATOM 752 N N . THR A 1 100 ? -5.951 9.510 6.582 1.00 95.81 100 THR A N 1
ATOM 753 C CA . THR A 1 100 ? -5.209 10.060 5.442 1.00 95.81 100 THR A CA 1
ATOM 754 C C . THR A 1 100 ? -6.095 10.105 4.208 1.00 95.81 100 THR A C 1
ATOM 756 O O . THR A 1 100 ? -7.133 9.446 4.149 1.00 95.81 100 THR A O 1
ATOM 759 N N . VAL A 1 101 ? -5.666 10.845 3.194 1.00 95.44 101 VAL A N 1
ATOM 760 C CA . VAL A 1 101 ? -6.042 10.605 1.797 1.00 95.44 101 VAL A CA 1
ATOM 761 C C . VAL A 1 101 ? -4.925 9.830 1.107 1.00 95.44 101 VAL A C 1
ATOM 763 O O . VAL A 1 101 ? -3.769 9.897 1.525 1.00 95.44 101 VAL A O 1
ATOM 766 N N . SER A 1 102 ? -5.255 9.103 0.044 1.00 96.06 102 SER A N 1
ATOM 767 C CA . SER A 1 102 ? -4.258 8.439 -0.792 1.00 96.06 102 SER A CA 1
ATOM 768 C C . SER A 1 102 ? -4.234 9.083 -2.162 1.00 96.06 102 SER A C 1
ATOM 770 O O . SER A 1 102 ? -5.275 9.284 -2.779 1.00 96.06 102 SER A O 1
ATOM 772 N N . GLN A 1 103 ? -3.040 9.392 -2.643 1.00 92.88 103 GLN A N 1
ATOM 773 C CA . GLN A 1 103 ? -2.825 9.864 -4.002 1.00 92.88 103 GLN A CA 1
ATOM 774 C C . GLN A 1 103 ? -2.239 8.719 -4.809 1.00 92.88 103 GLN A C 1
ATOM 776 O O . GLN A 1 103 ? -1.226 8.153 -4.408 1.00 92.88 103 GLN A O 1
ATOM 781 N N . ALA A 1 104 ? -2.882 8.359 -5.916 1.00 94.12 104 ALA A N 1
ATOM 782 C CA . ALA A 1 104 ? -2.357 7.345 -6.816 1.00 94.12 104 ALA A CA 1
ATOM 783 C C . ALA A 1 104 ? -1.606 7.989 -7.978 1.00 94.12 104 ALA A C 1
ATOM 785 O O . ALA A 1 104 ? -2.140 8.869 -8.658 1.00 94.12 104 ALA A O 1
ATOM 786 N N . SER A 1 105 ? -0.405 7.497 -8.249 1.00 85.50 105 SER A N 1
ATOM 787 C CA . SER A 1 105 ? 0.405 7.930 -9.383 1.00 85.50 105 SER A CA 1
ATOM 788 C C . SER A 1 105 ? 1.191 6.767 -9.973 1.00 85.50 105 SER A C 1
ATOM 790 O O . SER A 1 105 ? 1.357 5.712 -9.353 1.00 85.50 105 SER A O 1
ATOM 792 N N . GLN A 1 106 ? 1.708 6.977 -11.181 1.00 86.81 106 GLN A N 1
ATOM 793 C CA . GLN A 1 106 ? 2.850 6.202 -11.643 1.00 86.81 106 GLN A CA 1
ATOM 794 C C . GLN A 1 106 ? 4.064 6.557 -10.779 1.00 86.81 106 GLN A C 1
ATOM 796 O O . GLN A 1 106 ? 4.166 7.687 -10.290 1.00 86.81 106 GLN A O 1
ATOM 801 N N . LEU A 1 107 ? 4.972 5.604 -10.582 1.00 91.69 107 LEU A N 1
ATOM 802 C CA . LEU A 1 107 ? 6.195 5.865 -9.841 1.00 91.69 107 LEU A CA 1
ATOM 803 C C . LEU A 1 107 ? 7.085 6.824 -10.649 1.00 91.69 107 LEU A C 1
ATOM 805 O O . LEU A 1 107 ? 7.647 6.463 -11.681 1.00 91.69 107 LEU A O 1
ATOM 809 N N . SER A 1 108 ? 7.177 8.071 -10.196 1.00 91.50 108 SER A N 1
ATOM 810 C CA . SER A 1 108 ? 7.910 9.140 -10.876 1.00 91.50 108 SER A CA 1
ATOM 811 C C . SER A 1 108 ? 8.476 10.138 -9.877 1.00 91.50 108 SER A C 1
ATOM 813 O O . SER A 1 108 ? 7.942 10.276 -8.777 1.00 91.50 108 SER A O 1
ATOM 815 N N . VAL A 1 109 ? 9.517 10.855 -10.283 1.00 89.12 109 VAL A N 1
ATOM 816 C CA . VAL A 1 109 ? 10.154 11.918 -9.498 1.00 89.12 109 VAL A CA 1
ATOM 817 C C . VAL A 1 109 ? 9.936 13.251 -10.216 1.00 89.12 109 VAL A C 1
ATOM 819 O O . VAL A 1 109 ? 10.094 13.300 -11.441 1.00 89.12 109 VAL A O 1
ATOM 822 N N . PRO A 1 110 ? 9.556 14.327 -9.508 1.00 86.62 110 PRO A N 1
ATOM 823 C CA . PRO A 1 110 ? 9.475 15.650 -10.112 1.00 86.62 110 PRO A CA 1
ATOM 824 C C . PRO A 1 110 ? 10.873 16.134 -10.515 1.00 86.62 110 PRO A C 1
ATOM 826 O O . PRO A 1 110 ? 11.821 16.045 -9.736 1.00 86.62 110 PRO A O 1
ATOM 829 N N . THR A 1 111 ? 10.992 16.656 -11.731 1.00 84.25 111 THR A N 1
ATOM 830 C CA . THR A 1 111 ? 12.209 17.275 -12.274 1.00 84.25 111 THR A CA 1
ATOM 831 C C . THR A 1 111 ? 11.873 18.648 -12.860 1.00 84.25 111 THR A C 1
ATOM 833 O O . THR A 1 111 ? 10.702 18.956 -13.092 1.00 84.25 111 THR A O 1
ATOM 836 N N . GLU A 1 112 ? 12.893 19.454 -13.165 1.00 84.38 112 GLU A N 1
ATOM 837 C CA . GLU A 1 112 ? 12.758 20.742 -13.875 1.00 84.38 112 GLU A CA 1
ATOM 838 C C . GLU A 1 112 ? 11.953 20.621 -15.188 1.00 84.38 112 GLU A C 1
ATOM 840 O O . GLU A 1 112 ? 11.266 21.549 -15.601 1.00 84.38 112 GLU A O 1
ATOM 845 N N . GLN A 1 113 ? 12.011 19.457 -15.843 1.00 81.75 113 GLN A N 1
ATOM 846 C CA . GLN A 1 113 ? 11.380 19.175 -17.139 1.00 81.75 113 GLN A CA 1
ATOM 847 C C . GLN A 1 113 ? 10.007 18.489 -16.999 1.00 81.75 113 GLN A C 1
ATOM 849 O O . GLN A 1 113 ? 9.415 18.069 -17.993 1.00 81.75 113 GLN A O 1
ATOM 854 N N . GLY A 1 114 ? 9.498 18.356 -15.770 1.00 86.44 114 GLY A N 1
ATOM 855 C CA . GLY A 1 114 ? 8.277 17.624 -15.435 1.00 86.44 114 GLY A CA 1
ATOM 856 C C . GLY A 1 114 ? 8.551 16.324 -14.675 1.00 86.44 114 GLY A C 1
ATOM 857 O O . GLY A 1 114 ? 9.652 16.084 -14.183 1.00 86.44 114 GLY A O 1
ATOM 858 N N . ASN A 1 115 ? 7.539 15.467 -14.547 1.00 88.69 115 ASN A N 1
ATOM 859 C CA . ASN A 1 115 ? 7.683 14.199 -13.828 1.00 88.69 115 ASN A CA 1
ATOM 860 C C . ASN A 1 115 ? 8.405 13.167 -14.696 1.00 88.69 115 ASN A C 1
ATOM 862 O O . ASN A 1 115 ? 7.929 12.816 -15.776 1.00 88.69 115 ASN A O 1
ATOM 866 N N . MET A 1 116 ? 9.524 12.644 -14.198 1.00 90.38 116 MET A N 1
ATOM 867 C CA . MET A 1 116 ? 10.282 11.588 -14.859 1.00 90.38 116 MET A CA 1
ATOM 868 C C . MET A 1 116 ? 9.983 10.241 -14.200 1.00 90.38 116 MET A C 1
ATOM 870 O O . MET A 1 116 ? 10.090 10.098 -12.983 1.00 90.38 116 MET A O 1
ATOM 874 N N . ALA A 1 117 ? 9.581 9.253 -15.000 1.00 92.44 117 ALA A N 1
ATOM 875 C CA . ALA A 1 117 ? 9.235 7.925 -14.504 1.00 92.44 117 ALA A CA 1
ATOM 876 C C . ALA A 1 117 ? 10.467 7.194 -13.955 1.00 92.44 117 ALA A C 1
ATOM 878 O O . ALA A 1 117 ? 11.524 7.183 -14.590 1.00 92.44 117 ALA A O 1
ATOM 879 N N . VAL A 1 118 ? 10.301 6.550 -12.801 1.00 93.62 118 VAL A N 1
ATOM 880 C CA . VAL A 1 118 ? 11.309 5.652 -12.237 1.00 93.62 118 VAL A CA 1
ATOM 881 C C . VAL A 1 118 ? 11.372 4.393 -13.077 1.00 93.62 118 VAL A C 1
ATOM 883 O O . VAL A 1 118 ? 10.355 3.808 -13.440 1.00 93.62 118 VAL A O 1
ATOM 886 N N . THR A 1 119 ? 12.591 3.983 -13.385 1.00 90.56 119 THR A N 1
ATOM 887 C CA . THR A 1 119 ? 12.845 2.926 -14.367 1.00 90.56 119 THR A CA 1
ATOM 888 C C . THR A 1 119 ? 13.106 1.590 -13.703 1.00 90.56 119 THR A C 1
ATOM 890 O O . THR A 1 119 ? 12.663 0.559 -14.196 1.00 90.56 119 THR A O 1
ATOM 893 N N . SER A 1 120 ? 13.790 1.632 -12.562 1.00 93.25 120 SER A N 1
ATOM 894 C CA . SER A 1 120 ? 14.221 0.467 -11.806 1.00 93.25 120 SER A CA 1
ATOM 895 C C . SER A 1 120 ? 14.083 0.743 -10.316 1.00 93.25 120 SER A C 1
ATOM 897 O O . SER A 1 120 ? 14.344 1.859 -9.850 1.00 93.25 120 SER A O 1
ATOM 899 N N . ILE A 1 121 ? 13.687 -0.287 -9.580 1.00 95.81 121 ILE A N 1
ATOM 900 C CA . ILE A 1 121 ? 13.675 -0.315 -8.122 1.00 95.81 121 ILE A CA 1
ATOM 901 C C . ILE A 1 121 ? 14.735 -1.318 -7.686 1.00 95.81 121 ILE A C 1
ATOM 903 O O . ILE A 1 121 ? 14.679 -2.474 -8.090 1.00 95.81 121 ILE A O 1
ATOM 907 N N . PHE A 1 122 ? 15.679 -0.881 -6.864 1.00 95.69 122 PHE A N 1
ATOM 908 C CA . PHE A 1 122 ? 16.681 -1.731 -6.239 1.00 95.69 122 PHE A CA 1
ATOM 909 C C . PHE A 1 122 ? 16.321 -1.937 -4.776 1.00 95.69 122 PHE A C 1
ATOM 911 O O . PHE A 1 122 ? 16.126 -0.960 -4.052 1.00 95.69 122 PHE A O 1
ATOM 918 N N . VAL A 1 123 ? 16.238 -3.184 -4.331 1.00 96.00 123 VAL A N 1
ATOM 919 C CA . VAL A 1 123 ? 15.959 -3.517 -2.933 1.00 96.00 123 VAL A CA 1
ATOM 920 C C . VAL A 1 123 ? 17.222 -4.089 -2.324 1.00 96.00 123 VAL A C 1
ATOM 922 O O . VAL A 1 123 ? 17.710 -5.129 -2.754 1.00 96.00 123 VAL A O 1
ATOM 925 N N . ARG A 1 124 ? 17.767 -3.384 -1.332 1.00 94.12 124 ARG A N 1
ATOM 926 C CA . ARG A 1 124 ? 18.900 -3.889 -0.562 1.00 94.12 124 ARG A CA 1
ATOM 927 C C . ARG A 1 124 ? 18.443 -5.039 0.339 1.00 94.12 124 ARG A C 1
ATOM 929 O O . ARG A 1 124 ? 17.339 -4.970 0.890 1.00 94.12 124 ARG A O 1
ATOM 936 N N . PRO A 1 125 ? 19.292 -6.051 0.535 1.00 90.50 125 PRO A N 1
ATOM 937 C CA . PRO A 1 125 ? 18.968 -7.182 1.385 1.00 90.50 125 PRO A CA 1
ATOM 938 C C . PRO A 1 125 ? 18.944 -6.781 2.864 1.00 90.50 125 PRO A C 1
ATOM 940 O O . PRO A 1 125 ? 19.616 -5.841 3.295 1.00 90.50 125 PRO A O 1
ATOM 943 N N . ASP A 1 126 ? 18.166 -7.515 3.662 1.00 86.56 126 ASP A N 1
ATOM 944 C CA . ASP A 1 126 ? 18.214 -7.408 5.121 1.00 86.56 126 ASP A CA 1
ATOM 945 C C . ASP A 1 126 ? 19.381 -8.249 5.657 1.00 86.56 126 ASP A C 1
ATOM 947 O O . ASP A 1 126 ? 19.251 -9.447 5.920 1.00 86.56 126 ASP A O 1
ATOM 951 N N . THR A 1 127 ? 20.534 -7.607 5.831 1.00 85.12 127 THR A N 1
ATOM 952 C CA . THR A 1 127 ? 21.759 -8.248 6.334 1.00 85.12 127 THR A CA 1
ATOM 953 C C . THR A 1 127 ? 21.741 -8.477 7.849 1.00 85.12 127 THR A C 1
ATOM 955 O O . THR A 1 127 ? 22.621 -9.150 8.386 1.00 85.12 127 THR A O 1
ATOM 958 N N . SER A 1 128 ? 20.723 -7.990 8.571 1.00 81.00 128 SER A N 1
ATOM 959 C CA . SER A 1 128 ? 20.707 -7.997 10.042 1.00 81.00 128 SER A CA 1
ATOM 960 C C . SER A 1 128 ? 20.690 -9.387 10.678 1.00 81.00 128 SER A C 1
ATOM 962 O O . SER A 1 128 ? 21.053 -9.546 11.844 1.00 81.00 128 SER A O 1
ATOM 964 N N . ARG A 1 129 ? 20.266 -10.403 9.920 1.00 78.56 129 ARG A N 1
ATOM 965 C CA . ARG A 1 129 ? 20.209 -11.803 10.366 1.00 78.56 129 ARG A CA 1
ATOM 966 C C . ARG A 1 129 ? 21.361 -12.653 9.835 1.00 78.56 129 ARG A C 1
ATOM 968 O O . ARG A 1 129 ? 21.374 -13.850 10.103 1.00 78.56 129 ARG A O 1
ATOM 975 N N . GLY A 1 130 ? 22.281 -12.067 9.063 1.00 78.44 130 GLY A N 1
ATOM 976 C CA . GLY A 1 130 ? 23.366 -12.796 8.400 1.00 78.44 130 GLY A CA 1
ATOM 977 C C . GLY A 1 130 ? 22.883 -13.846 7.392 1.00 78.44 130 GLY A C 1
ATOM 978 O O . GLY A 1 130 ? 23.597 -14.807 7.132 1.00 78.44 130 GLY A O 1
ATOM 979 N N . LEU A 1 131 ? 21.654 -13.703 6.881 1.00 80.62 131 LEU A N 1
ATOM 980 C CA . LEU A 1 131 ? 21.050 -14.621 5.904 1.00 80.62 131 LEU A CA 1
ATOM 981 C C . LE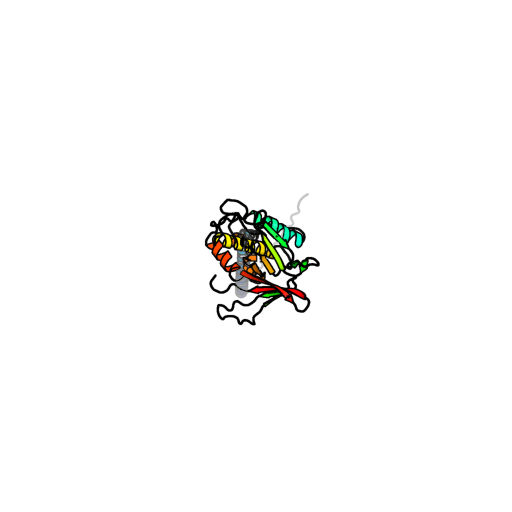U A 1 131 ? 21.195 -14.136 4.453 1.00 80.62 131 LEU A C 1
ATOM 983 O O . LEU A 1 131 ? 20.793 -14.857 3.547 1.00 80.62 131 LEU A O 1
ATOM 987 N N . ALA A 1 132 ? 21.714 -12.925 4.255 1.00 83.12 132 ALA A N 1
ATOM 988 C CA . ALA A 1 132 ? 21.939 -12.302 2.958 1.00 83.12 132 ALA A CA 1
ATOM 989 C C . ALA A 1 132 ? 23.211 -11.447 3.021 1.00 83.12 132 ALA A C 1
ATOM 991 O O . ALA A 1 132 ? 23.540 -10.901 4.084 1.00 83.12 132 ALA A O 1
ATOM 992 N N . GLU A 1 133 ? 23.908 -11.341 1.897 1.00 83.12 133 GLU A N 1
ATOM 993 C CA . GLU A 1 133 ? 25.125 -10.545 1.732 1.00 83.12 133 GLU A CA 1
ATOM 994 C C . GLU A 1 133 ? 24.785 -9.157 1.176 1.00 83.12 133 GLU A C 1
ATOM 996 O O . GLU A 1 133 ? 23.743 -8.976 0.560 1.00 83.12 133 GLU A O 1
ATOM 1001 N N . GLU A 1 134 ? 25.637 -8.144 1.373 1.00 81.81 134 GLU A N 1
ATOM 1002 C CA . GLU A 1 134 ? 25.349 -6.767 0.914 1.00 81.81 134 GLU A CA 1
ATOM 1003 C C . GLU A 1 134 ? 25.142 -6.647 -0.608 1.00 81.81 134 GLU A C 1
ATOM 1005 O O . GLU A 1 134 ? 24.506 -5.697 -1.075 1.00 81.81 134 GLU A O 1
ATOM 1010 N N . GLU A 1 135 ? 25.675 -7.607 -1.363 1.00 83.88 135 GLU A N 1
ATOM 1011 C CA . GLU A 1 135 ? 25.626 -7.674 -2.824 1.00 83.88 135 GLU A CA 1
ATOM 1012 C C . GLU A 1 135 ? 24.340 -8.326 -3.360 1.00 83.88 135 GLU A C 1
ATOM 1014 O O . GLU A 1 135 ? 24.060 -8.197 -4.553 1.00 83.88 135 GLU A O 1
ATOM 1019 N N . ASP A 1 136 ? 23.515 -8.935 -2.495 1.00 87.69 136 ASP A N 1
ATOM 1020 C CA . ASP A 1 136 ? 22.236 -9.575 -2.848 1.00 87.69 136 ASP A CA 1
ATOM 1021 C C . ASP A 1 136 ? 21.128 -8.530 -3.099 1.00 87.69 136 ASP A C 1
ATOM 1023 O O . ASP A 1 136 ? 20.074 -8.514 -2.460 1.00 87.69 136 ASP A O 1
ATOM 1027 N N . ILE A 1 137 ? 21.394 -7.584 -4.001 1.00 91.06 137 ILE A N 1
ATOM 1028 C CA . ILE A 1 137 ? 20.472 -6.511 -4.367 1.00 91.06 137 ILE A CA 1
ATOM 1029 C C . ILE A 1 137 ? 19.488 -7.029 -5.415 1.00 91.06 137 ILE A C 1
ATOM 1031 O O . ILE A 1 137 ? 19.859 -7.303 -6.558 1.00 91.06 137 ILE A O 1
ATOM 1035 N N . ASP A 1 138 ? 18.206 -7.054 -5.061 1.00 93.56 138 ASP A N 1
ATOM 1036 C CA . ASP A 1 138 ? 17.143 -7.345 -6.017 1.00 93.56 138 ASP A CA 1
ATOM 1037 C C . ASP A 1 138 ? 16.861 -6.134 -6.910 1.00 93.56 138 ASP A C 1
ATOM 1039 O O . ASP A 1 138 ? 16.887 -4.985 -6.458 1.00 93.56 138 ASP A O 1
ATOM 1043 N N . SER A 1 139 ? 16.505 -6.388 -8.170 1.00 93.81 139 SER A N 1
ATOM 1044 C CA . SER A 1 139 ? 16.089 -5.357 -9.121 1.00 93.81 139 SER A CA 1
ATOM 1045 C C . SER A 1 139 ? 14.706 -5.652 -9.694 1.00 93.81 139 SER A C 1
ATOM 1047 O O . SER A 1 139 ? 14.415 -6.772 -10.112 1.00 93.81 139 SER A O 1
ATOM 1049 N N . TYR A 1 140 ? 13.862 -4.624 -9.742 1.00 93.81 140 TYR A N 1
ATOM 1050 C CA . TYR A 1 140 ? 12.492 -4.695 -10.240 1.00 93.81 140 TYR A CA 1
ATOM 1051 C C . TYR A 1 140 ? 12.204 -3.574 -11.239 1.00 93.81 140 TYR A C 1
ATOM 1053 O O . TYR A 1 140 ? 12.734 -2.467 -11.127 1.00 93.81 140 TYR A O 1
ATOM 1061 N N . ASN A 1 141 ? 11.318 -3.842 -12.199 1.00 91.38 141 ASN A N 1
ATOM 1062 C CA . ASN A 1 141 ? 10.897 -2.859 -13.195 1.00 91.38 141 ASN A CA 1
ATOM 1063 C C . ASN A 1 141 ? 10.017 -1.770 -12.558 1.00 91.38 141 ASN A C 1
ATOM 1065 O O . ASN A 1 141 ? 8.968 -2.061 -11.986 1.00 91.38 141 ASN A O 1
ATOM 1069 N N . GLY A 1 142 ? 10.416 -0.504 -12.698 1.00 88.38 142 GLY A N 1
ATOM 1070 C CA . GLY A 1 142 ? 9.646 0.645 -12.214 1.00 88.38 142 GLY A CA 1
ATOM 1071 C C . GLY A 1 142 ? 8.359 0.916 -13.005 1.00 88.38 142 GLY A C 1
ATOM 1072 O O . GLY A 1 142 ? 7.451 1.567 -12.488 1.00 88.38 142 GLY A O 1
ATOM 1073 N N . ALA A 1 143 ? 8.251 0.406 -14.238 1.00 85.69 143 ALA A N 1
ATOM 1074 C CA . ALA A 1 143 ? 7.081 0.608 -15.096 1.00 85.69 143 ALA A CA 1
ATOM 1075 C C . ALA A 1 143 ? 5.845 -0.190 -14.641 1.00 85.69 143 ALA A C 1
ATOM 1077 O O . ALA A 1 143 ? 4.721 0.281 -14.823 1.00 85.69 143 ALA A O 1
ATOM 1078 N N . ASP A 1 144 ? 6.053 -1.341 -13.997 1.00 87.44 144 ASP A N 1
ATOM 1079 C CA . ASP A 1 144 ? 4.993 -2.274 -13.578 1.00 87.44 144 ASP A CA 1
ATOM 1080 C C . ASP A 1 144 ? 4.572 -2.061 -12.112 1.00 87.44 144 ASP A C 1
ATOM 1082 O O . ASP A 1 144 ? 4.021 -2.947 -11.449 1.00 87.44 144 ASP A O 1
ATOM 1086 N N . VAL A 1 145 ? 4.842 -0.856 -11.596 1.00 94.25 145 VAL A N 1
ATOM 1087 C CA . VAL A 1 145 ? 4.616 -0.466 -10.203 1.00 94.25 145 VAL A CA 1
ATOM 1088 C C . VAL A 1 145 ? 3.512 0.579 -10.116 1.00 94.25 145 VAL A C 1
ATOM 1090 O O . VAL A 1 145 ? 3.569 1.641 -10.740 1.00 94.25 145 VAL A O 1
ATOM 1093 N N . VAL A 1 146 ? 2.524 0.315 -9.262 1.00 96.38 146 VAL A N 1
ATOM 1094 C CA . VAL A 1 146 ? 1.573 1.343 -8.824 1.00 96.38 146 VAL A CA 1
ATOM 1095 C C . VAL A 1 146 ? 2.097 1.984 -7.546 1.00 96.38 146 VAL A C 1
ATOM 1097 O O . VAL A 1 146 ? 2.423 1.287 -6.585 1.00 96.38 146 VAL A O 1
ATOM 1100 N N . SER A 1 147 ? 2.154 3.317 -7.521 1.00 96.69 147 SER A N 1
ATOM 1101 C CA . SER A 1 147 ? 2.534 4.067 -6.324 1.00 96.69 147 SER A CA 1
ATOM 1102 C C . SER A 1 147 ? 1.339 4.760 -5.679 1.00 96.69 147 SER A C 1
ATOM 1104 O O . SER A 1 147 ? 0.534 5.401 -6.360 1.00 96.69 147 SER A O 1
ATOM 1106 N N . TYR A 1 148 ? 1.257 4.654 -4.354 1.00 98.00 148 TYR A N 1
ATOM 1107 C CA . TYR A 1 148 ? 0.335 5.412 -3.521 1.00 98.00 148 TYR A CA 1
ATOM 1108 C C . TYR A 1 148 ? 1.111 6.286 -2.535 1.00 98.00 148 TYR A C 1
ATOM 1110 O O . TYR A 1 148 ? 1.997 5.803 -1.838 1.00 98.00 148 TYR A O 1
ATOM 1118 N N . GLY A 1 149 ? 0.759 7.563 -2.432 1.00 96.06 149 GLY A N 1
ATOM 1119 C CA . GLY A 1 149 ? 1.215 8.442 -1.357 1.00 96.06 149 GLY A CA 1
ATOM 1120 C C . GLY A 1 149 ? 0.119 8.619 -0.316 1.00 96.06 149 GLY A C 1
ATOM 1121 O O . GLY A 1 149 ? -0.958 9.116 -0.650 1.00 96.06 149 GLY A O 1
ATOM 1122 N N . LEU A 1 150 ? 0.367 8.218 0.931 1.00 96.56 150 LEU A N 1
ATOM 1123 C CA . LEU A 1 150 ? -0.527 8.531 2.043 1.00 96.56 150 LEU A CA 1
ATOM 1124 C C . LEU A 1 150 ? -0.234 9.947 2.542 1.00 96.56 150 LEU A C 1
ATOM 1126 O O . LEU A 1 150 ? 0.899 10.273 2.884 1.00 96.56 150 LEU A O 1
ATOM 1130 N N . CYS A 1 151 ? -1.264 10.783 2.601 1.00 93.94 151 CYS A N 1
ATOM 1131 C CA . CYS A 1 151 ? -1.142 12.194 2.947 1.00 93.94 151 CYS A CA 1
ATOM 1132 C C . CYS A 1 151 ? -2.120 12.543 4.073 1.00 93.94 151 CYS A C 1
ATOM 1134 O O . CYS A 1 151 ? -3.308 12.217 4.004 1.00 93.94 151 CYS A O 1
ATOM 1136 N N . GLY A 1 152 ? -1.621 13.183 5.129 1.00 91.81 152 GLY A N 1
ATOM 1137 C CA . GLY A 1 152 ? -2.442 13.705 6.215 1.00 91.81 152 GLY A CA 1
ATOM 1138 C C . GLY A 1 152 ? -3.400 14.799 5.740 1.00 91.81 152 GLY A C 1
ATOM 1139 O O . GLY A 1 152 ? -3.106 15.558 4.817 1.00 91.81 152 GLY A O 1
ATOM 1140 N N . LEU A 1 153 ? -4.563 14.872 6.384 1.00 83.69 153 LEU A N 1
ATOM 1141 C CA . LEU A 1 153 ? -5.566 15.908 6.149 1.00 83.69 153 LEU A CA 1
ATOM 1142 C C . LEU A 1 153 ? -5.221 17.128 7.015 1.00 83.69 153 LEU A C 1
ATOM 1144 O O . LEU A 1 153 ? -5.522 17.149 8.203 1.00 83.69 153 LEU A O 1
ATOM 1148 N N . GLY A 1 154 ? -4.541 18.123 6.441 1.00 68.31 154 GLY A N 1
ATOM 1149 C CA . GLY A 1 154 ? -4.172 19.349 7.152 1.00 68.31 154 GLY A CA 1
ATOM 1150 C C . GLY A 1 154 ? -3.565 20.414 6.238 1.00 68.31 154 GLY A C 1
ATOM 1151 O O . GLY A 1 154 ? -2.777 20.115 5.343 1.00 68.31 154 GLY A O 1
ATOM 1152 N N . SER A 1 155 ? -3.939 21.675 6.453 1.00 57.16 155 SER A N 1
ATOM 1153 C CA . SER A 1 155 ? -3.393 22.821 5.721 1.00 57.16 155 SER A CA 1
ATOM 1154 C C . SER A 1 155 ? -1.946 23.087 6.159 1.00 57.16 155 SER A C 1
ATOM 1156 O O . SER A 1 155 ? -1.699 23.321 7.338 1.00 57.16 155 SER A O 1
ATOM 1158 N N . GLY A 1 156 ? -0.990 23.083 5.224 1.00 62.03 156 GLY A N 1
ATOM 1159 C CA . GLY A 1 156 ? 0.385 23.556 5.463 1.00 62.03 156 GLY A CA 1
ATOM 1160 C C . GLY A 1 156 ? 1.405 22.530 5.979 1.00 62.03 156 GLY A C 1
ATOM 1161 O O . GLY A 1 156 ? 2.526 22.920 6.283 1.00 62.03 156 GLY A O 1
ATOM 1162 N N . SER A 1 157 ? 1.070 21.237 6.056 1.00 61.88 157 SER A N 1
ATOM 1163 C CA . SER A 1 157 ? 1.911 20.221 6.717 1.00 61.88 157 SER A CA 1
ATOM 1164 C C . SER A 1 157 ? 2.723 19.303 5.790 1.00 61.88 157 SER A C 1
ATOM 1166 O O . SER A 1 157 ? 3.170 18.254 6.240 1.00 61.88 157 SER A O 1
ATOM 1168 N N . GLN A 1 158 ? 2.904 19.641 4.504 1.00 80.88 158 GLN A N 1
ATOM 1169 C CA . GLN A 1 158 ? 3.635 18.801 3.528 1.00 80.88 158 GLN A CA 1
ATOM 1170 C C . GLN A 1 158 ? 3.231 17.309 3.592 1.00 80.88 158 GLN A C 1
ATOM 1172 O O . GLN A 1 158 ? 4.076 16.421 3.626 1.00 80.88 158 GLN A O 1
ATOM 1177 N N . CYS A 1 159 ? 1.925 17.026 3.644 1.00 89.12 159 CYS A N 1
ATOM 1178 C CA . CYS A 1 159 ? 1.355 15.681 3.801 1.00 89.12 159 CYS A CA 1
ATOM 1179 C C . CYS A 1 159 ? 1.558 14.975 5.154 1.00 89.12 159 CYS A C 1
ATOM 1181 O O . CYS A 1 159 ? 1.144 13.822 5.286 1.00 89.12 159 CYS A O 1
ATOM 1183 N N . ALA A 1 160 ? 2.097 15.629 6.184 1.00 91.19 160 ALA A N 1
ATOM 1184 C CA . ALA A 1 160 ? 2.148 15.063 7.530 1.00 91.19 160 ALA A CA 1
ATOM 1185 C C . ALA A 1 160 ? 0.757 15.015 8.194 1.00 91.19 160 ALA A C 1
ATOM 1187 O O . ALA A 1 160 ? -0.073 15.912 8.013 1.00 91.19 160 ALA A O 1
ATOM 1188 N N . ILE A 1 161 ? 0.526 13.985 9.017 1.00 90.44 161 ILE A N 1
ATOM 1189 C CA . ILE A 1 161 ? -0.646 13.896 9.904 1.00 90.44 161 ILE A CA 1
ATOM 1190 C C . ILE A 1 161 ? -0.375 14.758 11.140 1.00 90.44 161 ILE A C 1
ATOM 1192 O O . ILE A 1 161 ? 0.465 14.409 11.972 1.00 90.44 161 ILE A O 1
ATOM 1196 N N . THR A 1 162 ? -1.084 15.879 11.252 1.00 85.62 162 THR A N 1
ATOM 1197 C CA . THR A 1 162 ? -0.933 16.845 12.354 1.00 85.62 162 THR A CA 1
ATOM 1198 C C . THR A 1 162 ? -1.923 16.629 13.494 1.00 85.62 162 THR A C 1
ATOM 1200 O O . THR A 1 162 ? -1.649 17.039 14.618 1.00 85.62 162 THR A O 1
ATOM 1203 N N . ALA A 1 163 ? -3.055 15.982 13.221 1.00 84.31 163 ALA A N 1
ATOM 1204 C CA . ALA A 1 163 ? -4.032 15.620 14.236 1.00 84.31 163 ALA A CA 1
ATOM 1205 C C . ALA A 1 163 ? -3.596 14.365 15.016 1.00 84.31 163 ALA A C 1
ATOM 1207 O O . ALA A 1 163 ? -2.975 13.443 14.475 1.00 84.31 163 ALA A O 1
ATOM 1208 N N . GLY A 1 164 ? -3.932 14.349 16.308 1.00 82.44 164 GLY A N 1
ATOM 1209 C CA . GLY A 1 164 ? -3.637 13.243 17.217 1.00 82.44 164 GLY A CA 1
ATOM 1210 C C . GLY A 1 164 ? -2.148 13.045 17.535 1.00 82.44 164 GLY A C 1
ATOM 1211 O O . GLY A 1 164 ? -1.243 13.576 16.887 1.00 82.44 164 GLY A O 1
ATOM 1212 N N . THR A 1 165 ? -1.881 12.237 18.558 1.00 83.75 165 THR A N 1
ATOM 1213 C CA . THR A 1 165 ? -0.515 11.917 18.989 1.00 83.75 165 THR A CA 1
ATOM 1214 C C . THR A 1 165 ? 0.080 10.813 18.108 1.00 83.75 165 THR A C 1
ATOM 1216 O O . THR A 1 165 ? -0.591 9.813 17.844 1.00 83.75 165 THR A O 1
ATOM 1219 N N . PRO A 1 166 ? 1.340 10.935 17.651 1.00 88.19 166 PRO A N 1
ATOM 1220 C CA . PRO A 1 166 ? 2.065 9.811 17.069 1.00 88.19 166 PRO A CA 1
ATOM 1221 C C . PRO A 1 166 ? 2.106 8.602 18.006 1.00 88.19 166 PRO A C 1
ATOM 1223 O O . PRO A 1 166 ? 2.543 8.715 19.146 1.00 88.19 166 PRO A O 1
ATOM 1226 N N . SER A 1 167 ? 1.665 7.443 17.517 1.00 91.62 167 SER A N 1
ATOM 1227 C CA . SER A 1 167 ? 1.642 6.193 18.279 1.00 91.62 167 SER A CA 1
ATOM 1228 C C . SER A 1 167 ? 1.969 4.988 17.395 1.00 91.62 167 SER A C 1
ATOM 1230 O O . SER A 1 167 ? 1.826 5.039 16.166 1.00 91.62 167 SER A O 1
ATOM 1232 N N . SER A 1 168 ? 2.382 3.886 18.029 1.00 92.06 168 SER A N 1
ATOM 1233 C CA . SER A 1 168 ? 2.549 2.580 17.378 1.00 92.06 168 SER A CA 1
ATOM 1234 C C . SER A 1 168 ? 1.261 2.122 16.700 1.00 92.06 168 SER A C 1
ATOM 1236 O O . SER A 1 168 ? 1.302 1.622 15.578 1.00 92.06 168 SER A O 1
ATOM 1238 N N . ASP A 1 169 ? 0.118 2.362 17.339 1.00 93.88 169 ASP A N 1
ATOM 1239 C CA . ASP A 1 169 ? -1.193 1.932 16.853 1.00 93.88 169 ASP A CA 1
ATOM 1240 C C . ASP A 1 169 ? -1.609 2.714 15.609 1.00 93.88 169 ASP A C 1
ATOM 1242 O O . ASP A 1 169 ? -2.127 2.143 14.647 1.00 93.88 169 ASP A O 1
ATOM 1246 N N . ARG A 1 170 ? -1.304 4.018 15.574 1.00 94.75 170 ARG A N 1
ATOM 1247 C CA . ARG A 1 170 ? -1.493 4.835 14.372 1.00 94.75 170 ARG A CA 1
ATOM 1248 C C . ARG A 1 170 ? -0.642 4.312 13.223 1.00 94.75 170 ARG A C 1
ATOM 1250 O O . ARG A 1 170 ? -1.113 4.239 12.091 1.00 94.75 170 ARG A O 1
ATOM 1257 N N . PHE A 1 171 ? 0.596 3.915 13.504 1.00 93.38 171 PHE A N 1
ATOM 1258 C CA . PHE A 1 171 ? 1.485 3.379 12.479 1.00 93.38 171 PHE A CA 1
ATOM 1259 C C . PHE A 1 171 ? 1.077 1.974 12.009 1.00 93.38 171 PHE A C 1
ATOM 1261 O O . PHE A 1 171 ? 1.138 1.681 10.814 1.00 93.38 171 PHE A O 1
ATOM 1268 N N . ALA A 1 172 ? 0.576 1.121 12.905 1.00 95.19 172 ALA A N 1
ATOM 1269 C CA . ALA A 1 172 ? -0.027 -0.161 12.545 1.00 95.19 172 ALA A CA 1
ATOM 1270 C C . ALA A 1 172 ? -1.242 0.029 11.623 1.00 95.19 172 ALA A C 1
ATOM 1272 O O . ALA A 1 172 ? -1.393 -0.686 10.630 1.00 95.19 172 ALA A O 1
ATOM 1273 N N . LEU A 1 173 ? -2.065 1.043 11.893 1.00 96.75 173 LEU A N 1
ATOM 1274 C CA . LEU A 1 173 ? -3.208 1.379 11.055 1.00 96.75 173 LEU A CA 1
ATOM 1275 C C . LEU A 1 173 ? -2.797 1.913 9.669 1.00 96.75 173 LEU A C 1
ATOM 1277 O O . LEU A 1 173 ? -3.417 1.550 8.669 1.00 96.75 173 LEU A O 1
ATOM 1281 N N . LEU A 1 174 ? -1.723 2.703 9.578 1.00 96.94 174 LEU A N 1
ATOM 1282 C CA . LEU A 1 174 ? -1.149 3.122 8.291 1.00 96.94 174 LEU A CA 1
ATOM 1283 C C . LEU A 1 174 ? -0.629 1.926 7.481 1.00 96.94 174 LEU A C 1
ATOM 1285 O O . LEU A 1 174 ? -0.901 1.825 6.286 1.00 96.94 174 LEU A O 1
ATOM 1289 N N . ARG A 1 175 ? 0.044 0.968 8.130 1.00 97.31 175 ARG A N 1
ATOM 1290 C CA . ARG A 1 175 ? 0.465 -0.289 7.486 1.00 97.31 175 ARG A CA 1
ATOM 1291 C C . ARG A 1 175 ? -0.718 -1.115 7.003 1.00 97.31 175 ARG A C 1
ATOM 1293 O O . ARG A 1 175 ? -0.682 -1.627 5.888 1.00 97.31 175 ARG A O 1
ATOM 1300 N N . ARG A 1 176 ? -1.790 -1.199 7.795 1.00 98.06 176 ARG A N 1
ATOM 1301 C CA . ARG A 1 176 ? -3.048 -1.814 7.355 1.00 98.06 176 ARG A CA 1
ATOM 1302 C C . ARG A 1 176 ? -3.584 -1.135 6.098 1.00 98.06 176 ARG A C 1
ATOM 1304 O O . ARG A 1 176 ? -4.033 -1.823 5.190 1.00 98.06 176 ARG A O 1
ATOM 1311 N N . GLN A 1 177 ? -3.578 0.198 6.047 1.00 98.44 177 GLN A N 1
ATOM 1312 C CA . GLN A 1 177 ? -4.023 0.964 4.877 1.00 98.44 177 GLN A CA 1
ATOM 1313 C C . GLN A 1 177 ? -3.176 0.673 3.643 1.00 98.44 177 GLN A C 1
ATOM 1315 O O . GLN A 1 177 ? -3.726 0.405 2.578 1.00 98.44 177 GLN A O 1
ATOM 1320 N N . ALA A 1 178 ? -1.853 0.659 3.797 1.00 98.38 178 ALA A N 1
ATOM 1321 C CA . ALA A 1 178 ? -0.936 0.293 2.727 1.00 98.38 178 ALA A CA 1
ATOM 1322 C C . ALA A 1 178 ? -1.181 -1.133 2.211 1.00 98.38 178 ALA A C 1
ATOM 1324 O O . ALA A 1 178 ? -1.224 -1.356 1.000 1.00 98.38 178 ALA A O 1
ATOM 1325 N N . LEU A 1 179 ? -1.402 -2.087 3.121 1.00 98.50 179 LEU A N 1
ATOM 1326 C CA . LEU A 1 179 ? -1.716 -3.468 2.770 1.00 98.50 179 LEU A CA 1
ATOM 1327 C C . LEU A 1 179 ? -3.044 -3.570 2.013 1.00 98.50 179 LEU A C 1
ATOM 1329 O O . LEU A 1 179 ? -3.091 -4.208 0.967 1.00 98.50 179 LEU A O 1
ATOM 1333 N N . GLU A 1 180 ? -4.109 -2.918 2.489 1.00 98.56 180 GLU A N 1
ATOM 1334 C CA . GLU A 1 180 ? -5.416 -2.956 1.822 1.00 98.56 180 GLU A CA 1
ATOM 1335 C C . GLU A 1 180 ? -5.351 -2.344 0.413 1.00 98.56 180 GLU A C 1
ATOM 1337 O O . GLU A 1 180 ? -5.817 -2.967 -0.541 1.00 98.56 180 GLU A O 1
ATOM 1342 N N . LEU A 1 181 ? -4.700 -1.185 0.249 1.00 98.69 181 LEU A N 1
ATOM 1343 C CA . LEU A 1 181 ? -4.460 -0.575 -1.068 1.00 98.69 181 LEU A CA 1
ATOM 1344 C C . LEU A 1 181 ? -3.722 -1.532 -2.013 1.00 98.69 181 LEU A C 1
ATOM 1346 O O . LEU A 1 181 ? -4.119 -1.694 -3.170 1.00 98.69 181 LEU A O 1
ATOM 1350 N N . SER A 1 182 ? -2.676 -2.191 -1.512 1.00 98.56 182 SER A N 1
ATOM 1351 C CA . SER A 1 182 ? -1.864 -3.125 -2.297 1.00 98.56 182 SER A CA 1
ATOM 1352 C C . SER A 1 182 ? -2.670 -4.349 -2.721 1.00 98.56 182 SER A C 1
ATOM 1354 O O . SER A 1 182 ? -2.713 -4.679 -3.902 1.00 98.56 182 SER A O 1
ATOM 1356 N N . LEU A 1 183 ? -3.394 -4.974 -1.790 1.00 98.44 183 LEU A N 1
ATOM 1357 C CA . LEU A 1 183 ? -4.219 -6.150 -2.064 1.00 98.44 183 LEU A CA 1
ATOM 1358 C C . LEU A 1 183 ? -5.340 -5.855 -3.064 1.00 98.44 183 LEU A C 1
ATOM 1360 O O . LEU A 1 183 ? -5.550 -6.641 -3.983 1.00 98.44 183 LEU A O 1
ATOM 1364 N N . TYR A 1 184 ? -6.032 -4.718 -2.931 1.00 98.38 184 TYR A N 1
ATOM 1365 C CA . TYR A 1 184 ? -7.043 -4.302 -3.910 1.00 98.38 184 TYR A CA 1
ATOM 1366 C C . TYR A 1 184 ? -6.438 -4.064 -5.291 1.00 98.38 184 TYR A C 1
ATOM 1368 O O . TYR A 1 184 ? -7.041 -4.435 -6.300 1.00 98.38 184 TYR A O 1
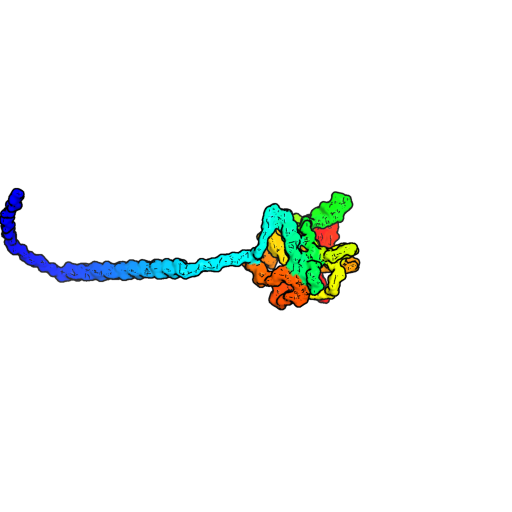ATOM 1376 N N . THR A 1 185 ? -5.250 -3.463 -5.341 1.00 98.25 185 THR A N 1
ATOM 1377 C CA . THR A 1 185 ? -4.544 -3.227 -6.601 1.00 98.25 185 THR A CA 1
ATOM 1378 C C . THR A 1 185 ? -4.173 -4.546 -7.251 1.00 98.25 185 THR A C 1
ATOM 1380 O O . THR A 1 185 ? -4.531 -4.770 -8.401 1.00 98.25 185 THR A O 1
ATOM 1383 N N . PHE A 1 186 ? -3.558 -5.470 -6.514 1.00 98.00 186 PHE A N 1
ATOM 1384 C CA . PHE A 1 186 ? -3.243 -6.781 -7.064 1.00 98.00 186 PHE A CA 1
ATOM 1385 C C . PHE A 1 186 ? -4.503 -7.535 -7.489 1.00 98.00 186 PHE A C 1
ATOM 1387 O O . PHE A 1 186 ? -4.532 -8.141 -8.557 1.00 98.00 186 PHE A O 1
ATOM 1394 N N . LYS A 1 187 ? -5.580 -7.482 -6.705 1.00 97.69 187 LYS A N 1
ATOM 1395 C CA . LYS A 1 187 ? -6.798 -8.215 -7.044 1.00 97.69 187 LYS A CA 1
ATOM 1396 C C . LYS A 1 187 ? -7.464 -7.715 -8.324 1.00 97.69 187 LYS A C 1
ATOM 1398 O O . LYS A 1 187 ? -7.954 -8.533 -9.096 1.00 97.69 187 LYS A O 1
ATOM 1403 N N . TYR A 1 188 ? -7.527 -6.398 -8.511 1.00 97.50 188 TYR A N 1
ATOM 1404 C CA . TYR A 1 188 ? -8.413 -5.786 -9.502 1.00 97.50 188 TYR A CA 1
ATOM 1405 C C . TYR A 1 188 ? -7.705 -5.007 -10.603 1.00 97.50 188 TYR A C 1
ATOM 1407 O O . TYR A 1 188 ? -8.372 -4.523 -11.518 1.00 97.50 188 TYR A O 1
ATOM 1415 N N . VAL A 1 189 ? -6.390 -4.836 -10.527 1.00 96.25 189 VAL A N 1
ATOM 1416 C CA . VAL A 1 189 ? -5.611 -4.120 -11.533 1.00 96.25 189 VAL A CA 1
ATOM 1417 C C . VAL A 1 189 ? -4.672 -5.102 -12.218 1.00 96.25 189 VAL A C 1
ATOM 1419 O O . VAL A 1 189 ? -3.796 -5.699 -11.591 1.00 96.25 189 VAL A O 1
ATOM 1422 N N . ASP A 1 190 ? -4.893 -5.254 -13.519 1.00 91.81 190 ASP A N 1
ATOM 1423 C CA . ASP A 1 190 ? -4.140 -6.157 -14.379 1.00 91.81 190 ASP A CA 1
ATOM 1424 C C . ASP A 1 190 ? -2.717 -5.616 -14.627 1.00 91.81 190 ASP A C 1
ATOM 1426 O O . ASP A 1 190 ? -2.476 -4.397 -14.603 1.00 91.81 190 ASP A O 1
ATOM 1430 N N . ASP A 1 191 ? -1.768 -6.529 -14.849 1.00 90.62 191 ASP A N 1
ATOM 1431 C CA . ASP A 1 191 ? -0.358 -6.236 -15.149 1.00 90.62 191 ASP A CA 1
ATOM 1432 C C . ASP A 1 191 ? 0.310 -5.319 -14.104 1.00 90.62 191 ASP A C 1
ATOM 1434 O O . ASP A 1 191 ? 0.944 -4.313 -14.428 1.00 90.62 191 ASP A O 1
ATOM 1438 N N . VAL A 1 192 ? 0.060 -5.588 -12.822 1.00 94.12 192 VAL A N 1
ATOM 1439 C CA . VAL A 1 192 ? 0.744 -4.926 -11.701 1.00 94.12 192 VAL A CA 1
ATOM 1440 C C . VAL A 1 192 ? 1.392 -5.995 -10.848 1.00 94.12 192 VAL A C 1
ATOM 1442 O O . VAL A 1 192 ? 0.682 -6.767 -10.196 1.00 94.12 192 VAL A O 1
ATOM 1445 N N . ASP A 1 193 ? 2.718 -6.005 -10.826 1.00 94.50 193 ASP A N 1
ATOM 1446 C CA . ASP A 1 193 ? 3.499 -6.971 -10.050 1.00 94.50 193 ASP A CA 1
ATOM 1447 C C . ASP A 1 193 ? 3.946 -6.406 -8.709 1.00 94.50 193 ASP A C 1
ATOM 1449 O O . ASP A 1 193 ? 4.174 -7.163 -7.767 1.00 94.50 193 ASP A O 1
ATOM 1453 N N . SER A 1 194 ? 4.010 -5.078 -8.604 1.00 96.81 194 SER A N 1
ATOM 1454 C CA . SER A 1 194 ? 4.482 -4.386 -7.412 1.00 96.81 194 SER A CA 1
ATOM 1455 C C . SER A 1 194 ? 3.596 -3.198 -7.048 1.00 96.81 194 SER A C 1
ATOM 1457 O O . SER A 1 194 ? 3.116 -2.457 -7.910 1.00 96.81 194 SER A O 1
ATOM 1459 N N . VAL A 1 195 ? 3.414 -2.979 -5.749 1.00 98.12 195 VAL A N 1
ATOM 1460 C CA . VAL A 1 195 ? 2.779 -1.775 -5.208 1.00 98.12 195 VAL A CA 1
ATOM 1461 C C . VAL A 1 195 ? 3.702 -1.163 -4.173 1.00 98.12 195 VAL A C 1
ATOM 1463 O O . VAL A 1 195 ? 4.193 -1.852 -3.280 1.00 98.12 195 VAL A O 1
ATOM 1466 N N . ILE A 1 196 ? 3.911 0.145 -4.282 1.00 98.19 196 ILE A N 1
ATOM 1467 C CA . ILE A 1 196 ? 4.657 0.924 -3.299 1.00 98.19 196 ILE A CA 1
ATOM 1468 C C . ILE A 1 196 ? 3.744 1.952 -2.640 1.00 98.19 196 ILE A C 1
ATOM 1470 O O . ILE A 1 196 ? 3.026 2.687 -3.317 1.00 98.19 196 ILE A O 1
ATOM 1474 N N . VAL A 1 197 ? 3.769 2.012 -1.311 1.00 98.44 197 VAL A N 1
ATOM 1475 C CA . VAL A 1 197 ? 2.954 2.940 -0.527 1.00 98.44 197 VAL A CA 1
ATOM 1476 C C . VAL A 1 197 ? 3.843 3.793 0.367 1.00 98.44 197 VAL A C 1
ATOM 1478 O O . VAL A 1 197 ? 4.337 3.324 1.392 1.00 98.44 197 VAL A O 1
ATOM 1481 N N . PHE A 1 198 ? 4.005 5.062 0.003 1.00 96.69 198 PHE A N 1
ATOM 1482 C CA . PHE A 1 198 ? 4.757 6.043 0.779 1.00 96.69 198 PHE A CA 1
ATOM 1483 C C . PHE A 1 198 ? 3.957 6.477 2.008 1.00 96.69 198 PHE A C 1
ATOM 1485 O O . PHE A 1 198 ? 2.799 6.896 1.895 1.00 96.69 198 PHE A O 1
ATOM 1492 N N . MET A 1 199 ? 4.578 6.372 3.182 1.00 95.75 199 MET A N 1
ATOM 1493 C CA . MET A 1 199 ? 3.959 6.774 4.442 1.00 95.75 199 MET A CA 1
ATOM 1494 C C . MET A 1 199 ? 3.944 8.301 4.575 1.00 95.75 199 MET A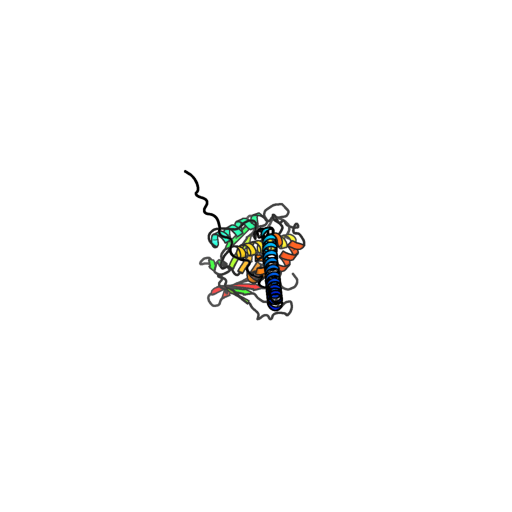 C 1
ATOM 1496 O O . MET A 1 199 ? 4.849 8.963 4.058 1.00 95.75 199 MET A O 1
ATOM 1500 N N . PRO A 1 200 ? 2.969 8.878 5.305 1.00 94.94 200 PRO A N 1
ATOM 1501 C CA . PRO A 1 200 ? 2.978 10.308 5.593 1.00 94.94 200 PRO A CA 1
ATOM 1502 C C . PRO A 1 200 ? 4.280 10.668 6.316 1.00 94.94 200 PRO A C 1
ATOM 1504 O O . PRO A 1 200 ? 4.669 9.912 7.211 1.00 94.94 200 PRO A O 1
ATOM 1507 N N . PRO A 1 201 ? 4.953 11.781 5.990 1.00 92.69 201 PRO A N 1
ATOM 1508 C CA . PRO A 1 201 ? 6.158 12.190 6.699 1.00 92.69 201 PRO A CA 1
ATOM 1509 C C . PRO A 1 201 ? 5.851 12.582 8.149 1.00 92.69 201 PRO A C 1
ATOM 1511 O O . PRO A 1 201 ? 4.695 12.759 8.555 1.00 92.69 201 PRO A O 1
ATOM 1514 N N . THR A 1 202 ? 6.898 12.719 8.958 1.00 89.50 202 THR A N 1
ATOM 1515 C CA . THR A 1 202 ? 6.786 13.356 10.271 1.00 89.50 202 THR A CA 1
ATOM 1516 C C . THR A 1 202 ? 6.413 14.834 10.097 1.00 89.50 202 THR A C 1
ATOM 1518 O O . THR A 1 202 ? 6.660 15.416 9.040 1.00 89.50 202 THR A O 1
ATOM 1521 N N . PRO A 1 203 ? 5.880 15.504 11.134 1.00 85.44 203 PRO A N 1
ATOM 1522 C CA . PRO A 1 203 ? 5.659 16.952 11.086 1.00 85.44 203 PRO A CA 1
ATOM 1523 C C . PRO A 1 203 ? 6.928 17.782 10.822 1.00 85.44 203 PRO A C 1
ATOM 1525 O O . PRO A 1 203 ? 6.819 18.953 10.480 1.00 85.44 203 PRO A O 1
ATOM 1528 N N . LYS A 1 204 ? 8.122 17.193 10.989 1.00 85.94 204 LYS A N 1
ATOM 1529 C CA . LYS A 1 204 ? 9.414 17.818 10.667 1.00 85.94 204 LYS A CA 1
ATOM 1530 C C . LYS A 1 204 ? 9.833 17.621 9.203 1.00 85.94 204 LYS A C 1
ATOM 1532 O O . LYS A 1 204 ? 10.845 18.176 8.796 1.00 85.94 204 LYS A O 1
ATOM 1537 N N . GLY A 1 205 ? 9.071 16.846 8.430 1.00 84.56 205 GLY A N 1
ATOM 1538 C CA . GLY A 1 205 ? 9.369 16.504 7.040 1.00 84.56 205 GLY A CA 1
ATOM 1539 C C . GLY A 1 205 ? 10.177 15.215 6.864 1.00 84.56 205 GLY A C 1
ATOM 1540 O O . GLY A 1 205 ? 10.455 14.835 5.729 1.00 84.56 205 GLY A O 1
ATOM 1541 N N . ASP A 1 206 ? 10.524 14.513 7.948 1.00 87.88 206 ASP A N 1
ATOM 1542 C CA . ASP A 1 206 ? 11.287 13.265 7.854 1.00 87.88 206 ASP A CA 1
ATOM 1543 C C . ASP A 1 206 ? 10.425 12.146 7.258 1.00 87.88 206 ASP A C 1
ATOM 1545 O O . ASP A 1 206 ? 9.241 12.004 7.577 1.00 87.88 206 ASP A O 1
ATOM 1549 N N . SER A 1 207 ? 11.025 11.310 6.415 1.00 88.88 207 SER A N 1
ATOM 1550 C CA . SER A 1 207 ? 10.338 10.156 5.837 1.00 88.88 207 SER A CA 1
ATOM 1551 C C . SER A 1 207 ? 10.020 9.108 6.907 1.00 88.88 207 SER A C 1
ATOM 1553 O O . SER A 1 207 ? 10.909 8.661 7.626 1.00 88.88 207 SER A O 1
ATOM 1555 N N . ASN A 1 208 ? 8.767 8.644 6.952 1.00 90.81 208 ASN A N 1
ATOM 1556 C CA . ASN A 1 208 ? 8.371 7.455 7.722 1.00 90.81 208 ASN A CA 1
ATOM 1557 C C . ASN A 1 208 ? 8.502 6.156 6.901 1.00 90.81 208 ASN A C 1
ATOM 1559 O O . ASN A 1 208 ? 7.928 5.124 7.254 1.00 90.81 208 ASN A O 1
ATOM 1563 N N . GLY A 1 209 ? 9.243 6.213 5.791 1.00 94.12 209 GLY A N 1
ATOM 1564 C CA . GLY A 1 209 ? 9.493 5.085 4.910 1.00 94.12 209 GLY A CA 1
ATOM 1565 C C . GLY A 1 209 ? 8.325 4.755 3.983 1.00 94.12 209 GLY A C 1
ATOM 1566 O O . GLY A 1 209 ? 7.448 5.571 3.692 1.00 94.12 209 GLY A O 1
ATOM 1567 N N . THR A 1 210 ? 8.352 3.530 3.479 1.00 96.88 210 THR A N 1
ATOM 1568 C CA . THR A 1 210 ? 7.399 2.999 2.510 1.00 96.88 210 THR A CA 1
ATOM 1569 C C . THR A 1 210 ? 7.089 1.540 2.812 1.00 96.88 210 THR A C 1
ATOM 1571 O O . THR A 1 210 ? 7.889 0.857 3.452 1.00 96.88 210 THR A O 1
ATOM 1574 N N . VAL A 1 211 ? 5.942 1.058 2.341 1.00 97.94 211 VAL A N 1
ATOM 1575 C CA . VAL A 1 211 ? 5.658 -0.376 2.224 1.00 97.94 211 VAL A CA 1
ATOM 1576 C C . VAL A 1 211 ? 5.723 -0.752 0.750 1.00 97.94 211 VAL A C 1
ATOM 1578 O O . VAL A 1 211 ? 4.957 -0.218 -0.049 1.00 97.94 211 VAL A O 1
ATOM 1581 N N . PHE A 1 212 ? 6.633 -1.657 0.398 1.00 97.88 212 PHE A N 1
ATOM 1582 C CA . PHE A 1 212 ? 6.781 -2.188 -0.957 1.00 97.88 212 PHE A CA 1
ATOM 1583 C C . PHE A 1 212 ? 6.408 -3.664 -0.959 1.00 97.88 212 PHE A C 1
ATOM 1585 O O . PHE A 1 212 ? 7.083 -4.468 -0.325 1.00 97.88 212 PHE A O 1
ATOM 1592 N N . LEU A 1 213 ? 5.318 -4.007 -1.635 1.00 97.88 213 LEU A N 1
ATOM 1593 C CA . LEU A 1 213 ? 4.820 -5.375 -1.727 1.00 97.88 213 LEU A CA 1
ATOM 1594 C C . LEU A 1 213 ? 4.881 -5.845 -3.169 1.00 97.88 213 LEU A C 1
ATOM 1596 O O . LEU A 1 213 ? 4.575 -5.075 -4.085 1.00 97.88 213 LEU A O 1
ATOM 1600 N N . ARG A 1 214 ? 5.192 -7.127 -3.349 1.00 97.19 214 ARG A N 1
ATOM 1601 C CA . ARG A 1 214 ? 5.037 -7.811 -4.629 1.00 97.19 214 ARG A CA 1
ATOM 1602 C C . ARG A 1 214 ? 3.853 -8.771 -4.599 1.00 97.19 214 ARG A C 1
ATOM 1604 O O . ARG A 1 214 ? 3.463 -9.291 -3.554 1.00 97.19 214 ARG A O 1
ATOM 1611 N N . ARG A 1 215 ? 3.247 -8.985 -5.765 1.00 97.12 215 ARG A N 1
ATOM 1612 C CA . ARG A 1 215 ? 2.046 -9.816 -5.929 1.00 97.12 215 ARG A CA 1
ATOM 1613 C C . ARG A 1 215 ? 2.267 -11.264 -5.486 1.00 97.12 215 ARG A C 1
ATOM 1615 O O . ARG A 1 215 ? 1.375 -11.853 -4.879 1.00 97.12 215 ARG A O 1
ATOM 1622 N N . ASP A 1 216 ? 3.417 -11.837 -5.820 1.00 96.44 216 ASP A N 1
ATOM 1623 C CA . ASP A 1 216 ? 3.792 -13.216 -5.497 1.00 96.44 216 ASP A CA 1
ATOM 1624 C C . ASP A 1 216 ? 3.948 -13.439 -3.989 1.00 96.44 216 ASP A C 1
ATOM 1626 O O . ASP A 1 216 ? 3.551 -14.485 -3.482 1.00 96.44 216 ASP A O 1
ATOM 1630 N N . GLU A 1 217 ? 4.414 -12.429 -3.253 1.00 95.69 217 GLU A N 1
ATOM 1631 C CA . GLU A 1 217 ? 4.551 -12.489 -1.793 1.00 95.69 217 GLU A CA 1
ATOM 1632 C C . GLU A 1 217 ? 3.216 -12.553 -1.040 1.00 95.69 217 GLU A C 1
ATOM 1634 O O . GLU A 1 217 ? 3.189 -12.959 0.122 1.00 95.69 217 GLU A O 1
ATOM 1639 N N . VAL A 1 218 ? 2.121 -12.131 -1.682 1.00 96.81 218 VAL A N 1
ATOM 1640 C CA . VAL A 1 218 ? 0.765 -12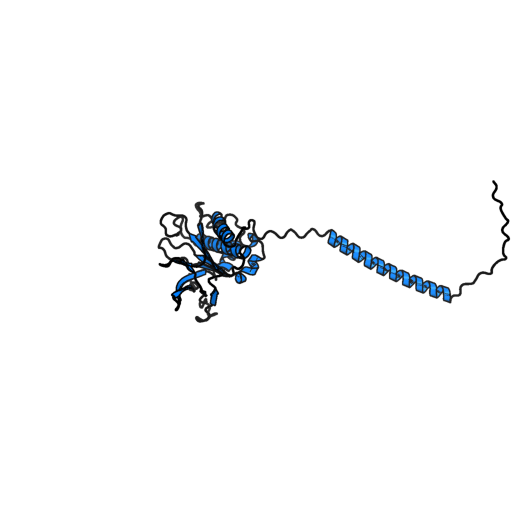.106 -1.104 1.00 96.81 218 VAL A CA 1
ATOM 1641 C C . VAL A 1 218 ? -0.231 -12.963 -1.894 1.00 96.81 218 VAL A C 1
ATOM 1643 O O . VAL A 1 218 ? -1.450 -12.804 -1.778 1.00 96.81 218 VAL A O 1
ATOM 1646 N N . ALA A 1 219 ? 0.264 -13.872 -2.738 1.00 96.56 219 ALA A N 1
ATOM 1647 C CA . ALA A 1 219 ? -0.572 -14.683 -3.622 1.00 96.56 219 ALA A CA 1
ATOM 1648 C C . ALA A 1 219 ? -1.566 -15.567 -2.848 1.00 96.56 219 ALA A C 1
ATOM 1650 O O . ALA A 1 219 ? -2.681 -15.820 -3.312 1.00 96.56 219 ALA A O 1
ATOM 1651 N N . ASP A 1 220 ? -1.194 -16.019 -1.652 1.00 95.75 220 ASP A N 1
ATOM 1652 C CA . ASP A 1 220 ? -2.039 -16.839 -0.785 1.00 95.75 220 ASP A CA 1
ATOM 1653 C C . ASP A 1 220 ? -3.207 -16.036 -0.209 1.00 95.75 220 ASP A C 1
ATOM 1655 O O . ASP A 1 220 ? -4.346 -16.514 -0.172 1.00 95.75 220 ASP A O 1
ATOM 1659 N N . GLU A 1 221 ? -2.941 -14.794 0.182 1.00 95.56 221 GLU A N 1
ATOM 1660 C CA . GLU A 1 221 ? -3.916 -13.835 0.682 1.00 95.56 221 GLU A CA 1
ATOM 1661 C C . GLU A 1 221 ? -4.924 -13.440 -0.408 1.00 95.56 221 GLU A C 1
ATOM 1663 O O . GLU A 1 221 ? -6.118 -13.312 -0.134 1.00 95.56 221 GLU A O 1
ATOM 1668 N N . LEU A 1 222 ? -4.488 -13.320 -1.667 1.00 96.38 222 LEU A N 1
ATOM 1669 C CA . LEU A 1 222 ? -5.359 -12.975 -2.802 1.00 96.38 222 LEU A CA 1
ATOM 1670 C C . LEU A 1 222 ? -6.364 -14.081 -3.180 1.00 96.38 222 LEU A C 1
ATOM 1672 O O . LEU A 1 222 ? -7.353 -13.813 -3.880 1.00 96.38 222 LEU A O 1
ATOM 1676 N N . ARG A 1 223 ? -6.132 -15.317 -2.717 1.00 94.81 223 ARG A N 1
ATOM 1677 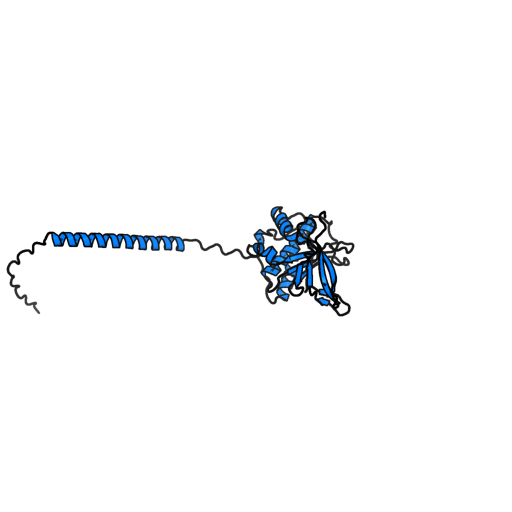C CA . ARG A 1 223 ? -6.997 -16.485 -2.963 1.00 94.81 223 ARG A CA 1
ATOM 1678 C C . ARG A 1 223 ? -8.138 -16.636 -1.961 1.00 94.81 223 ARG A C 1
ATOM 1680 O O . ARG A 1 223 ? -9.027 -17.453 -2.189 1.00 94.81 223 ARG A O 1
ATOM 1687 N N . ARG A 1 224 ? -8.133 -15.878 -0.865 1.00 93.62 224 ARG A N 1
ATOM 1688 C CA . ARG A 1 224 ? -9.138 -15.970 0.205 1.00 93.62 224 ARG A CA 1
ATOM 1689 C C . ARG A 1 224 ? -9.906 -14.654 0.328 1.00 93.62 224 ARG A C 1
ATOM 1691 O O . ARG A 1 224 ? -9.367 -13.619 -0.056 1.00 93.62 224 ARG A O 1
ATOM 1698 N N . PRO A 1 225 ? -11.144 -14.659 0.851 1.00 95.50 225 PRO A N 1
ATOM 1699 C CA . PRO A 1 225 ? -11.885 -13.426 1.087 1.00 95.50 225 PRO A CA 1
ATOM 1700 C C . PRO A 1 225 ? -11.100 -12.451 1.969 1.00 95.50 225 PRO A C 1
ATOM 1702 O O . PRO A 1 225 ? -10.581 -12.834 3.018 1.00 95.50 225 PRO A O 1
ATOM 1705 N N . LEU A 1 226 ? -11.064 -11.178 1.575 1.00 95.25 226 LEU A N 1
ATOM 1706 C CA . LEU A 1 226 ? -10.347 -10.107 2.266 1.00 95.25 226 LEU A CA 1
ATOM 1707 C C . LEU A 1 226 ? -10.776 -9.983 3.731 1.00 95.25 226 LEU A C 1
ATOM 1709 O O . LEU A 1 226 ? -9.948 -9.698 4.588 1.00 95.25 226 LEU A O 1
ATOM 1713 N N . SER A 1 227 ? -12.046 -10.259 4.036 1.00 93.69 227 SER A N 1
ATOM 1714 C CA . SER A 1 227 ? -12.589 -10.244 5.399 1.00 93.69 227 SER A CA 1
ATOM 1715 C C . SER A 1 227 ? -11.933 -11.256 6.344 1.00 93.69 227 SER A C 1
ATOM 1717 O O . SER A 1 227 ? -12.008 -11.069 7.555 1.00 93.69 227 SER A O 1
ATOM 1719 N N . GLN A 1 228 ? -11.276 -12.300 5.826 1.00 93.25 228 GLN A N 1
ATOM 1720 C CA . GLN A 1 228 ? -10.495 -13.235 6.644 1.00 93.25 228 GLN A CA 1
ATOM 1721 C C . GLN A 1 228 ? -9.143 -12.646 7.066 1.00 93.25 228 GLN A C 1
ATOM 1723 O O . GLN A 1 228 ? -8.595 -13.046 8.089 1.00 93.25 228 GLN A O 1
ATOM 1728 N N . LEU A 1 229 ? -8.602 -11.711 6.280 1.00 93.38 229 LEU A N 1
ATOM 1729 C CA . LEU A 1 229 ? -7.318 -11.070 6.546 1.00 93.38 229 LEU A CA 1
ATOM 1730 C C . LEU A 1 229 ? -7.487 -9.736 7.282 1.00 93.38 229 LEU A C 1
ATOM 1732 O O . LEU A 1 229 ? -6.801 -9.488 8.272 1.00 93.38 229 LEU A O 1
ATOM 1736 N N . LEU A 1 230 ? -8.404 -8.903 6.789 1.00 95.38 230 LEU A N 1
ATOM 1737 C CA . LEU A 1 230 ? -8.695 -7.540 7.228 1.00 95.38 230 LEU A CA 1
ATOM 1738 C C . LEU A 1 230 ? -10.181 -7.420 7.631 1.00 95.38 230 LEU A C 1
ATOM 1740 O O . LEU A 1 230 ? -10.979 -6.822 6.904 1.00 95.38 230 LEU A O 1
ATOM 1744 N N . PRO A 1 231 ? -10.595 -8.015 8.767 1.00 92.62 231 PRO A N 1
ATOM 1745 C CA . PRO A 1 231 ? -12.003 -8.081 9.168 1.00 92.62 231 PRO A CA 1
ATOM 1746 C C . PRO A 1 231 ? -12.621 -6.717 9.520 1.00 92.62 231 PRO A C 1
ATOM 1748 O O . PRO A 1 231 ? -13.833 -6.531 9.366 1.00 92.62 231 PRO A O 1
ATOM 1751 N N . SER A 1 232 ? -11.822 -5.746 9.978 1.00 92.38 232 SER A N 1
ATOM 1752 C CA . SER A 1 232 ? -12.326 -4.429 10.381 1.00 92.38 232 SER A CA 1
ATOM 1753 C C . SER A 1 232 ? -12.834 -3.605 9.189 1.00 92.38 232 SER A C 1
ATOM 1755 O O . SER A 1 232 ? -12.066 -3.138 8.356 1.00 92.38 232 SER A O 1
ATOM 1757 N N . ARG A 1 233 ? -14.142 -3.338 9.110 1.00 89.62 233 ARG A N 1
ATOM 1758 C CA . ARG A 1 233 ? -14.715 -2.522 8.013 1.00 89.62 233 ARG A CA 1
ATOM 1759 C C . ARG A 1 233 ? -14.471 -1.018 8.154 1.00 89.62 233 ARG A C 1
ATOM 1761 O O . ARG A 1 233 ? -14.486 -0.299 7.162 1.00 89.62 233 ARG A O 1
ATOM 1768 N N . ALA A 1 234 ? -14.304 -0.544 9.385 1.00 92.44 234 ALA A N 1
ATOM 1769 C CA . ALA A 1 234 ? -14.061 0.859 9.714 1.00 92.44 234 ALA A CA 1
ATOM 1770 C C . ALA A 1 234 ? -12.926 0.929 10.745 1.00 92.44 234 ALA A C 1
ATOM 1772 O O . ALA A 1 234 ? -13.188 1.169 11.928 1.00 92.44 234 ALA A O 1
ATOM 1773 N N . PRO A 1 235 ? -11.689 0.611 10.332 1.00 95.00 235 PRO A N 1
ATOM 1774 C CA . PRO A 1 235 ? -10.572 0.471 11.249 1.00 95.00 235 PRO A CA 1
ATOM 1775 C C . PRO A 1 235 ? -10.224 1.833 11.867 1.00 95.00 235 PRO A C 1
ATOM 1777 O O . PRO A 1 235 ? -10.239 2.875 11.199 1.00 95.00 235 PRO A O 1
ATOM 1780 N N . ARG A 1 236 ? -9.928 1.817 13.165 1.00 94.94 236 ARG A N 1
ATOM 1781 C CA . ARG A 1 236 ? -9.582 3.010 13.943 1.00 94.94 236 ARG A CA 1
ATOM 1782 C C . ARG A 1 236 ? -8.285 2.785 14.695 1.00 94.94 236 ARG A C 1
ATOM 1784 O O . ARG A 1 236 ? -7.888 1.637 14.914 1.00 94.94 236 ARG A O 1
ATOM 1791 N N . VAL A 1 237 ? -7.624 3.877 15.060 1.00 93.44 237 VAL A N 1
ATOM 1792 C CA . VAL A 1 237 ? -6.416 3.814 15.886 1.00 93.44 237 VAL A CA 1
ATOM 1793 C C . VAL A 1 237 ? -6.772 3.117 17.211 1.00 93.44 237 VAL A C 1
ATOM 1795 O O . VAL A 1 237 ? -7.892 3.227 17.704 1.00 93.44 237 VAL A O 1
ATOM 1798 N N . GLY A 1 238 ? -5.884 2.235 17.677 1.00 91.12 238 GLY A N 1
ATOM 1799 C CA . GLY A 1 238 ? -6.078 1.433 18.894 1.00 91.12 238 GLY A CA 1
ATOM 1800 C C . GLY A 1 238 ? -7.186 0.366 18.851 1.00 91.12 238 GLY A C 1
ATOM 1801 O O . GLY A 1 238 ? -7.403 -0.306 19.853 1.00 91.12 238 GLY A O 1
ATOM 1802 N N . ALA A 1 239 ? -7.895 0.182 17.728 1.00 93.62 239 ALA A N 1
ATOM 1803 C CA . ALA A 1 239 ? -9.080 -0.688 17.651 1.00 93.62 239 ALA A CA 1
ATOM 1804 C C . ALA A 1 239 ? -8.890 -1.969 16.814 1.00 93.62 239 ALA A C 1
ATOM 1806 O O . ALA A 1 239 ? -9.864 -2.665 16.522 1.00 93.62 239 ALA A O 1
ATOM 1807 N N . LEU A 1 240 ? -7.662 -2.272 16.382 1.00 94.00 240 LEU A N 1
ATOM 1808 C CA . LEU A 1 240 ? -7.368 -3.505 15.647 1.00 94.00 240 LEU A CA 1
ATOM 1809 C C . LEU A 1 240 ? -7.333 -4.698 16.605 1.00 94.00 240 LEU A C 1
ATOM 1811 O O . LEU A 1 240 ? -6.755 -4.618 17.683 1.00 94.00 240 LEU A O 1
ATOM 1815 N N . THR A 1 241 ? -7.922 -5.818 16.189 1.00 94.00 241 THR A N 1
ATOM 1816 C CA . THR A 1 241 ? -7.805 -7.080 16.936 1.00 94.00 241 THR A CA 1
ATOM 1817 C C . THR A 1 241 ? -6.386 -7.638 16.836 1.00 94.00 241 THR A C 1
ATOM 1819 O O . THR A 1 241 ? -5.714 -7.425 15.825 1.00 94.00 241 THR A O 1
ATOM 1822 N N . ASP A 1 242 ? -5.953 -8.426 17.822 1.00 94.31 242 ASP A N 1
ATOM 1823 C CA . ASP A 1 242 ? -4.616 -9.041 17.822 1.00 94.31 242 ASP A CA 1
ATOM 1824 C C . ASP A 1 242 ? -4.361 -9.911 16.583 1.00 94.31 242 ASP A C 1
ATOM 1826 O O . ASP A 1 242 ? -3.262 -9.916 16.030 1.00 94.31 242 ASP A O 1
ATOM 1830 N N . VAL A 1 243 ? -5.390 -10.619 16.104 1.00 93.62 243 VAL A N 1
ATOM 1831 C CA . VAL A 1 243 ? -5.305 -11.464 14.903 1.00 93.62 243 VAL A CA 1
ATOM 1832 C C . VAL A 1 243 ? -5.083 -10.615 13.652 1.00 93.62 243 VAL A C 1
ATOM 1834 O O . VAL A 1 243 ? -4.196 -10.906 12.848 1.00 93.62 243 VAL A O 1
ATOM 1837 N N . GLU A 1 244 ? -5.864 -9.546 13.487 1.00 96.00 244 GLU A N 1
ATOM 1838 C CA . GLU A 1 244 ? -5.710 -8.626 12.360 1.00 96.00 244 GLU A CA 1
ATOM 1839 C C . GLU A 1 244 ? -4.352 -7.915 12.416 1.00 96.00 244 GLU A C 1
ATOM 1841 O O . GLU A 1 244 ? -3.641 -7.868 11.412 1.00 96.00 244 GLU A O 1
ATOM 1846 N N . LEU A 1 245 ? -3.944 -7.437 13.595 1.00 96.31 245 LEU A N 1
ATOM 1847 C CA . LEU A 1 245 ? -2.640 -6.816 13.814 1.00 96.31 245 LEU A CA 1
ATOM 1848 C C . LEU A 1 245 ? -1.491 -7.777 13.480 1.00 96.31 245 LEU A C 1
ATOM 1850 O O . LEU A 1 245 ? -0.573 -7.401 12.751 1.00 96.31 245 LEU A O 1
ATOM 1854 N N . GLY A 1 246 ? -1.557 -9.025 13.946 1.00 95.94 246 GLY A N 1
ATOM 1855 C CA . GLY A 1 246 ? -0.568 -10.058 13.640 1.00 95.94 246 GLY A CA 1
ATOM 1856 C C . GLY A 1 246 ? -0.437 -10.313 12.137 1.00 95.94 246 GLY A C 1
ATOM 1857 O O . GLY A 1 246 ? 0.677 -10.368 11.614 1.00 95.94 246 GLY A O 1
ATOM 1858 N N . ASN A 1 247 ? -1.562 -10.379 11.420 1.00 95.75 247 ASN A N 1
ATOM 1859 C CA . ASN A 1 247 ? -1.581 -10.508 9.963 1.00 95.75 247 ASN A CA 1
ATOM 1860 C C . ASN A 1 247 ? -0.938 -9.305 9.261 1.00 95.75 247 ASN A C 1
ATOM 1862 O O . ASN A 1 247 ? -0.083 -9.489 8.391 1.00 95.75 247 ASN A O 1
ATOM 1866 N N . ILE A 1 248 ? -1.309 -8.083 9.657 1.00 96.81 248 ILE A N 1
ATOM 1867 C CA . ILE A 1 248 ? -0.743 -6.847 9.103 1.00 96.81 248 ILE A CA 1
ATOM 1868 C C . ILE A 1 248 ? 0.770 -6.831 9.306 1.00 96.81 248 ILE A C 1
ATOM 1870 O O . ILE A 1 248 ? 1.513 -6.598 8.354 1.00 96.81 248 ILE A O 1
ATOM 1874 N N . LEU A 1 249 ? 1.244 -7.095 10.525 1.00 94.94 249 LEU A N 1
ATOM 1875 C CA . LEU A 1 249 ? 2.669 -7.045 10.846 1.00 94.94 249 LEU A CA 1
ATOM 1876 C C . LEU A 1 249 ? 3.456 -8.144 10.126 1.00 94.94 249 LEU A C 1
ATOM 1878 O O . LEU A 1 249 ? 4.525 -7.854 9.593 1.00 94.94 249 LEU A O 1
ATOM 1882 N N . ARG A 1 250 ? 2.922 -9.369 10.039 1.00 95.25 250 ARG A N 1
ATOM 1883 C CA . ARG A 1 250 ? 3.539 -10.466 9.275 1.00 95.25 250 ARG A CA 1
ATOM 1884 C C . ARG A 1 250 ? 3.768 -10.076 7.814 1.00 95.25 250 ARG A C 1
ATOM 1886 O O . ARG A 1 250 ? 4.832 -10.355 7.265 1.00 95.25 250 ARG A O 1
ATOM 1893 N N . LEU A 1 251 ? 2.776 -9.431 7.203 1.00 96.50 251 LEU A N 1
ATOM 1894 C CA . LEU A 1 251 ? 2.799 -9.086 5.784 1.00 96.50 251 LEU A CA 1
ATOM 1895 C C . LEU A 1 251 ? 3.584 -7.812 5.485 1.00 96.50 251 LEU A C 1
ATOM 1897 O O . LEU A 1 251 ? 4.242 -7.737 4.461 1.00 96.50 251 LEU A O 1
ATOM 1901 N N . THR A 1 252 ? 3.558 -6.815 6.367 1.00 96.19 252 THR A N 1
ATOM 1902 C CA . THR A 1 252 ? 4.111 -5.485 6.052 1.00 96.19 252 THR A CA 1
ATOM 1903 C C . THR A 1 252 ? 5.448 -5.188 6.716 1.00 96.19 252 THR A C 1
ATOM 1905 O O . THR A 1 252 ? 6.218 -4.392 6.183 1.00 96.19 252 THR A O 1
ATOM 1908 N N . ARG A 1 253 ? 5.773 -5.803 7.862 1.00 92.50 253 ARG A N 1
ATOM 1909 C CA . ARG A 1 253 ? 7.008 -5.480 8.597 1.00 92.50 253 ARG A CA 1
ATOM 1910 C C . ARG A 1 253 ? 8.277 -5.814 7.802 1.00 92.50 253 ARG A C 1
ATOM 1912 O O . ARG A 1 253 ? 9.124 -4.932 7.723 1.00 92.50 253 ARG A O 1
ATOM 1919 N N . PRO A 1 254 ? 8.405 -6.993 7.159 1.00 92.44 254 PRO A N 1
ATOM 1920 C CA . PRO A 1 254 ? 9.588 -7.305 6.347 1.00 92.44 254 PRO A CA 1
ATOM 1921 C C . PRO A 1 254 ? 9.638 -6.522 5.027 1.00 92.44 254 PRO A C 1
ATOM 1923 O O . PRO A 1 254 ? 10.641 -6.566 4.332 1.00 92.44 254 PRO A O 1
ATOM 1926 N N . ARG A 1 255 ? 8.542 -5.833 4.687 1.00 95.12 255 ARG A N 1
ATOM 1927 C CA . ARG A 1 255 ? 8.350 -5.048 3.464 1.00 95.12 255 ARG A CA 1
ATOM 1928 C C . ARG A 1 255 ? 8.285 -3.548 3.725 1.00 95.12 255 ARG A C 1
ATOM 1930 O O . ARG A 1 255 ? 7.820 -2.779 2.888 1.00 95.12 255 ARG A O 1
ATOM 1937 N N . THR A 1 256 ? 8.692 -3.129 4.921 1.00 94.75 256 THR A N 1
ATOM 1938 C CA . THR A 1 256 ? 8.855 -1.716 5.243 1.00 94.75 256 THR A CA 1
ATOM 1939 C C . THR A 1 256 ? 10.287 -1.327 4.910 1.00 94.75 256 THR A C 1
ATOM 1941 O O . THR A 1 256 ? 11.208 -2.013 5.337 1.00 94.75 256 THR A O 1
ATOM 1944 N N . TYR A 1 257 ? 10.474 -0.225 4.191 1.00 95.94 257 TYR A N 1
ATOM 1945 C CA . TYR A 1 257 ? 11.789 0.243 3.763 1.00 95.94 257 TYR A CA 1
ATOM 1946 C C . TYR A 1 257 ? 11.928 1.747 3.983 1.00 95.94 257 TYR A C 1
ATOM 1948 O O . TYR A 1 257 ? 10.956 2.499 3.879 1.00 95.94 257 TYR A O 1
ATOM 1956 N N . SER A 1 258 ? 13.151 2.205 4.233 1.00 95.44 258 SER A N 1
ATOM 1957 C CA . SER A 1 258 ? 13.528 3.570 3.862 1.00 95.44 258 SER A CA 1
ATOM 1958 C C . SER A 1 258 ? 13.750 3.624 2.350 1.00 95.44 258 SER A C 1
ATOM 1960 O O . SER A 1 258 ? 14.018 2.599 1.722 1.00 95.44 258 SER A O 1
ATOM 1962 N N . PHE A 1 259 ? 13.593 4.798 1.748 1.00 94.69 259 PHE A N 1
ATOM 1963 C CA . PHE A 1 259 ? 13.687 4.944 0.301 1.00 94.69 259 PHE A CA 1
ATOM 1964 C C . PHE A 1 259 ? 14.546 6.144 -0.078 1.00 94.69 259 PHE A C 1
ATOM 1966 O O . PHE A 1 259 ? 14.555 7.157 0.623 1.00 94.69 259 PHE A O 1
ATOM 1973 N N . GLN A 1 260 ? 15.228 6.041 -1.214 1.00 93.88 260 GLN A N 1
ATOM 1974 C CA . GLN A 1 260 ? 16.000 7.132 -1.790 1.00 93.88 260 GLN A CA 1
ATOM 1975 C C . GLN A 1 260 ? 15.893 7.102 -3.313 1.00 93.88 260 GLN A C 1
ATOM 1977 O O . GLN A 1 260 ? 16.118 6.066 -3.937 1.00 93.88 260 GLN A O 1
ATOM 1982 N N . PHE A 1 261 ? 15.578 8.246 -3.915 1.00 92.94 261 PHE A N 1
ATOM 1983 C CA . PHE A 1 261 ? 15.702 8.418 -5.360 1.00 92.94 261 PHE A CA 1
ATOM 1984 C C . PHE A 1 261 ? 17.147 8.777 -5.704 1.00 92.94 261 PHE A C 1
ATOM 1986 O O . PHE A 1 261 ? 17.748 9.627 -5.045 1.00 92.94 261 PHE A O 1
ATOM 1993 N N . GLN A 1 262 ? 17.697 8.137 -6.729 1.00 92.50 262 GLN A N 1
ATOM 1994 C CA . GLN A 1 262 ? 19.039 8.408 -7.240 1.00 92.50 262 GLN A CA 1
ATOM 1995 C C . GLN A 1 262 ? 18.983 8.570 -8.760 1.00 92.50 262 GLN A C 1
ATOM 1997 O O . GLN A 1 262 ? 18.073 8.056 -9.410 1.00 92.50 262 GLN A O 1
ATOM 2002 N N . ALA A 1 263 ? 19.949 9.289 -9.327 1.00 89.69 263 ALA A N 1
ATOM 2003 C CA . ALA A 1 263 ? 20.144 9.326 -10.770 1.00 89.69 263 ALA A CA 1
ATOM 2004 C C . ALA A 1 263 ? 21.073 8.175 -11.173 1.00 89.69 263 ALA A C 1
ATOM 2006 O O . ALA A 1 263 ? 22.160 8.031 -10.611 1.00 89.69 263 ALA A O 1
ATOM 2007 N N . ALA A 1 264 ? 20.648 7.361 -12.135 1.00 87.50 264 ALA A N 1
ATOM 2008 C CA . ALA A 1 264 ? 21.523 6.396 -12.785 1.00 87.50 264 ALA A CA 1
ATOM 2009 C C . ALA A 1 264 ? 22.558 7.109 -13.678 1.00 87.50 264 ALA A C 1
ATOM 2011 O O . ALA A 1 264 ? 22.493 8.320 -13.899 1.00 87.50 264 ALA A O 1
ATOM 2012 N N . SER A 1 265 ? 23.527 6.356 -14.206 1.00 87.00 265 SER A N 1
ATOM 2013 C CA . SER A 1 265 ? 24.585 6.886 -15.082 1.00 87.00 265 SER A CA 1
ATOM 2014 C C . SER A 1 265 ? 24.053 7.516 -16.376 1.00 87.00 265 SER A C 1
ATOM 2016 O O . SER A 1 265 ? 24.713 8.376 -16.953 1.00 87.00 265 SER A O 1
ATOM 2018 N N . ASP A 1 266 ? 22.856 7.122 -16.809 1.00 87.75 266 ASP A N 1
ATOM 2019 C CA . ASP A 1 266 ? 22.124 7.689 -17.945 1.00 87.75 266 ASP A CA 1
ATOM 2020 C C . ASP A 1 266 ? 21.240 8.897 -17.562 1.00 87.75 266 ASP A C 1
ATOM 2022 O O . ASP A 1 266 ? 20.510 9.426 -18.400 1.00 87.75 266 ASP A O 1
ATOM 2026 N N . GLY A 1 267 ? 21.286 9.333 -16.299 1.00 86.38 267 GLY A N 1
ATOM 2027 C CA . GLY A 1 267 ? 20.490 10.431 -15.755 1.00 86.38 267 GLY A CA 1
ATOM 2028 C C . GLY A 1 267 ? 19.042 10.068 -15.418 1.00 86.38 267 GLY A C 1
ATOM 2029 O O . GLY A 1 267 ? 18.314 10.921 -14.909 1.00 86.38 267 GLY A O 1
ATOM 2030 N N . ARG A 1 268 ? 18.596 8.827 -15.663 1.00 88.81 268 ARG A N 1
ATOM 2031 C CA . ARG A 1 268 ? 17.224 8.407 -15.350 1.00 88.81 268 ARG A CA 1
ATOM 2032 C C . ARG A 1 268 ? 17.081 8.106 -13.857 1.00 88.81 268 ARG A C 1
ATOM 2034 O O . ARG A 1 268 ? 18.008 7.582 -13.237 1.00 88.81 268 ARG A O 1
ATOM 2041 N N . PRO A 1 269 ? 15.918 8.391 -13.252 1.00 92.25 269 PRO A N 1
ATOM 2042 C CA . PRO A 1 269 ? 15.712 8.125 -11.845 1.00 92.25 269 PRO A CA 1
ATOM 2043 C C . PRO A 1 269 ? 15.556 6.627 -11.580 1.00 92.25 269 PRO A C 1
ATOM 2045 O O . PRO A 1 269 ? 14.816 5.907 -12.264 1.00 92.25 269 PRO A O 1
ATOM 2048 N N . ILE A 1 270 ? 16.222 6.188 -10.522 1.00 94.19 270 ILE A N 1
ATOM 2049 C CA . ILE A 1 270 ? 16.082 4.872 -9.907 1.00 94.19 270 ILE A CA 1
ATOM 2050 C C . ILE A 1 270 ? 15.646 5.048 -8.454 1.00 94.19 270 ILE A C 1
ATOM 2052 O O . ILE A 1 270 ? 15.915 6.077 -7.827 1.00 94.19 270 ILE A O 1
ATOM 2056 N N . LEU A 1 271 ? 14.958 4.046 -7.918 1.00 96.12 271 LEU A N 1
ATOM 2057 C CA . LEU A 1 271 ? 14.538 4.014 -6.522 1.00 96.12 271 LEU A CA 1
ATOM 2058 C C . LEU A 1 271 ? 15.333 2.947 -5.779 1.00 96.12 271 LEU A C 1
ATOM 2060 O O . LEU A 1 271 ? 15.315 1.790 -6.175 1.00 96.12 271 LEU A O 1
ATOM 2064 N N . VAL A 1 272 ? 15.990 3.322 -4.689 1.00 96.00 272 VAL A N 1
ATOM 2065 C CA . VAL A 1 272 ? 16.683 2.385 -3.801 1.00 96.00 272 VAL A CA 1
ATOM 2066 C C . VAL A 1 272 ? 15.872 2.235 -2.521 1.00 96.00 272 VAL A C 1
ATOM 2068 O O . VAL A 1 272 ? 15.550 3.232 -1.872 1.00 96.00 272 VAL A O 1
ATOM 2071 N N . LEU A 1 273 ? 15.535 0.998 -2.170 1.00 96.75 273 LEU A N 1
ATOM 2072 C CA . LEU A 1 273 ? 14.846 0.621 -0.943 1.00 96.75 273 LEU A CA 1
ATOM 2073 C C . LEU A 1 273 ? 15.832 -0.056 0.005 1.00 96.75 273 LEU A C 1
ATOM 2075 O O . LEU A 1 273 ? 16.521 -1.000 -0.379 1.00 96.75 273 LEU A O 1
ATOM 2079 N N . THR A 1 274 ? 15.877 0.414 1.248 1.00 94.75 274 THR A N 1
ATOM 2080 C CA . THR A 1 274 ? 16.780 -0.110 2.277 1.00 94.75 274 THR A CA 1
ATOM 2081 C C . THR A 1 274 ? 15.962 -0.572 3.480 1.00 94.75 274 THR A C 1
ATOM 2083 O O . THR A 1 274 ? 15.202 0.242 4.028 1.00 94.75 274 THR A O 1
ATOM 2086 N N . PRO A 1 275 ? 16.085 -1.843 3.905 1.00 91.62 275 PRO A N 1
ATOM 2087 C CA . PRO A 1 275 ? 15.412 -2.343 5.097 1.00 91.62 275 PRO A CA 1
ATOM 2088 C C . PRO A 1 275 ? 15.764 -1.494 6.327 1.00 91.62 275 PRO A C 1
ATOM 2090 O O . PRO A 1 275 ? 16.876 -0.965 6.413 1.00 91.62 275 PRO A O 1
ATOM 2093 N N . PRO A 1 276 ? 14.844 -1.323 7.288 1.00 82.81 276 PRO A N 1
ATOM 2094 C CA . PRO A 1 276 ? 15.168 -0.673 8.546 1.00 82.81 276 PRO A CA 1
ATOM 2095 C C . PRO A 1 276 ? 16.257 -1.473 9.265 1.00 82.81 276 PRO A C 1
ATOM 2097 O O . PRO A 1 276 ? 16.194 -2.701 9.323 1.00 82.81 276 PRO A O 1
ATOM 2100 N N . ALA A 1 277 ? 17.237 -0.776 9.844 1.00 68.31 277 ALA A N 1
ATOM 2101 C CA . ALA A 1 277 ? 18.236 -1.415 10.692 1.00 68.31 277 ALA A CA 1
ATOM 2102 C C . ALA A 1 277 ? 17.532 -2.198 11.815 1.00 68.31 277 ALA A C 1
ATOM 2104 O O . ALA A 1 277 ? 16.567 -1.704 12.414 1.00 68.31 277 ALA A O 1
ATOM 2105 N N . ALA A 1 278 ? 17.992 -3.420 12.095 1.00 51.75 278 ALA A N 1
ATOM 2106 C CA . ALA A 1 278 ? 17.423 -4.232 13.163 1.00 51.75 278 ALA A CA 1
ATOM 2107 C C . ALA A 1 278 ? 17.529 -3.490 14.502 1.00 51.75 278 ALA A C 1
ATOM 2109 O O . ALA A 1 278 ? 18.624 -3.284 15.018 1.00 51.75 278 ALA A O 1
ATOM 2110 N N . GLY A 1 279 ? 16.383 -3.074 15.052 1.00 45.41 279 GLY A N 1
ATOM 2111 C CA . GLY A 1 279 ? 16.317 -2.380 16.342 1.00 45.41 279 GLY A CA 1
ATOM 2112 C C . GLY A 1 279 ? 15.422 -1.139 16.415 1.00 45.41 279 GLY A C 1
ATOM 2113 O O . GLY A 1 279 ? 15.491 -0.447 17.426 1.00 45.41 279 GLY A O 1
ATOM 2114 N N . SER A 1 280 ? 14.594 -0.852 15.400 1.00 34.38 280 SER A N 1
ATOM 2115 C CA . SER A 1 280 ? 13.565 0.207 15.462 1.00 34.38 280 SER A CA 1
ATOM 2116 C C . SER A 1 280 ? 12.142 -0.322 15.641 1.00 34.38 280 SER A C 1
ATOM 2118 O O . SER A 1 280 ? 11.804 -1.398 15.082 1.00 34.38 280 SER A O 1
#

Foldseek 3Di:
DDDDDDDDDDDDDDPDDPDDPVNVVVVVVVVVVVVVVVVVVVVVVVVVVVVVVVVVPPDDDDPAPPLEPDAFDDALVRRLVCLQQPLQVLEAEPVRDGLWGKDKDQQFDQDPVGTFQAAKEWEADDCQVVPDDRPPIDIDGSRLEIEIETFADDPPQQRANPPDDDDPLSVLSQLVSQVSSFLSSLLHRPSHFKYKYFYGAHSVRHGPFIFIDGCVLCVVVNVHRVCVQQVDRRDYRPPDDPRNSVSSCVRGQQRTWHKDWDQDPVRHIHIYTYHPNPPD

pLDDT: mean 86.27, std 14.14, range [34.38, 98.69]

Secondary structure (DSSP, 8-state):
--------PPPPPPPP----HHHHHHHHHHHHHHHHHHHHHHHHHHHHHHHHHHHHTSPPPP----SSS----SSHHHHHHHHHHHSGGG-B-TTSSB--EEEEEESEEEETTEEEEP-EEEE---GGGSSS-TT--EEEEGGGEEEEEEE-S-TTSTT---SS---HHHHHHHHHHHHHHHHHHHHHSSS--EEEEEPPPPTTS----EEEEETGGGHHHHTS-HHHH---SS-BTT---HHHHHHHHHHHGGGEEEEEEEE-TTS-EEEEEEPPPTT-